Protein AF-A0A523GK52-F1 (afdb_monomer)

Foldseek 3Di:
DKWWFAFVFDPVLVVVLCVVLVVVPWDWDWDDDPGTIMIDTDDDDLPDDCVVNCPGGRTDDDDDPDQSAQLFWCVNPVAADWADQDPDIFGDLAAEEAAPSVPFEDEDDALVVLVVCAPRGQEYEYDQVCLPVLRNLLSLLLHQRAYEREHNLPDDLSSSNNSVRSSVVSVHPRYEYEFEWDQDPDDPDDSVPIDGGDLVVLVVSVNTGSHAYEYEHASPPPGPVRSLVVLLSNLLSPHRYYNYHLPCADPVRDGPDPVSVVVVVVSQVSSQVSSVVVVGGYDD

Secondary structure (DSSP, 8-state):
-EEEEPTT--HHHHHHHHHHHHHTT-EEEEEE-SS-EEEEEES--TT--THHHHTSTTEEEEE--S-S-STTBTTT--SPP-EEETTEEESSSEEEEESSGGGGEEEE-SHHHHHHHTTT-SEEEE-TTTTT-HHHHHHHHTS-S-EEEEPPTTS-HHHHHHHHHHHHHHT---EEEEEE-B--SSTT--GGGPBPP-TTHHHHHHHHBSS-EEEE-TT-TTTHHHHHHHHHHHHHTT-SEEE----SB-TTSPBP-HHHHHHHHHHHHHHHHHHHHTT-EEE-

Mean predicted aligned error: 9.54 Å

Nearest PDB structures (foldseek):
  4grs-assembly1_C  TM=8.284E-01  e=1.023E-24  Thermotoga maritima MSB8
  4grs-assembly1_B  TM=8.210E-01  e=7.588E-25  Thermotoga maritima MSB8
  4grs-assembly1_D  TM=8.145E-01  e=2.829E-24  Thermotoga maritima MSB8
  1vs1-assembly1_B  TM=8.441E-01  e=2.840E-14  Aeropyrum pernix
  4c1l-assembly1_A  TM=7.978E-01  e=7.176E-15  Pyrococcus furiosus

Structure (mmCIF, N/CA/C/O backbone):
data_AF-A0A523GK52-F1
#
_entry.id   AF-A0A523GK52-F1
#
loop_
_atom_site.group_PDB
_atom_site.id
_atom_site.type_symbol
_atom_site.label_atom_id
_atom_site.label_alt_id
_atom_site.label_comp_id
_atom_site.label_asym_id
_atom_site.label_entity_id
_atom_site.label_seq_id
_atom_site.pdbx_PDB_ins_code
_atom_site.Cartn_x
_atom_site.Cartn_y
_atom_site.Cartn_z
_atom_site.occupancy
_atom_site.B_iso_or_equiv
_atom_site.auth_seq_id
_atom_site.auth_comp_id
_atom_site.auth_asym_id
_atom_site.auth_atom_id
_atom_site.pdbx_PDB_model_num
ATOM 1 N N . MET A 1 1 ? -16.120 2.527 17.351 1.00 90.06 1 MET A N 1
ATOM 2 C CA . MET A 1 1 ? -14.872 2.760 18.115 1.00 90.06 1 MET A CA 1
ATOM 3 C C . MET A 1 1 ? -15.070 2.217 19.520 1.00 90.06 1 MET A C 1
ATOM 5 O O . MET A 1 1 ? -16.202 2.195 19.980 1.00 90.06 1 MET A O 1
ATOM 9 N N . VAL A 1 2 ? -14.003 1.783 20.177 1.00 93.19 2 VAL A N 1
ATOM 10 C CA . VAL A 1 2 ? -13.990 1.393 21.589 1.00 93.19 2 VAL A CA 1
ATOM 11 C C . VAL A 1 2 ? -13.095 2.374 22.327 1.00 93.19 2 VAL A C 1
ATOM 13 O O . VAL A 1 2 ? -11.964 2.603 21.907 1.00 93.19 2 VAL A O 1
ATOM 16 N N . VAL A 1 3 ? -13.603 2.968 23.395 1.00 95.69 3 VAL A N 1
ATOM 17 C CA . VAL A 1 3 ? -12.854 3.828 24.308 1.00 95.69 3 VAL A CA 1
ATOM 18 C C . VAL A 1 3 ? -12.730 3.086 25.622 1.00 95.69 3 VAL A C 1
ATOM 20 O O . VAL A 1 3 ? -13.727 2.708 26.233 1.00 95.69 3 VAL A O 1
ATOM 23 N N . VAL A 1 4 ? -11.501 2.855 26.041 1.00 95.19 4 VAL A N 1
ATOM 24 C CA . VAL A 1 4 ? -11.175 2.185 27.288 1.00 95.19 4 VAL A CA 1
ATOM 25 C C . VAL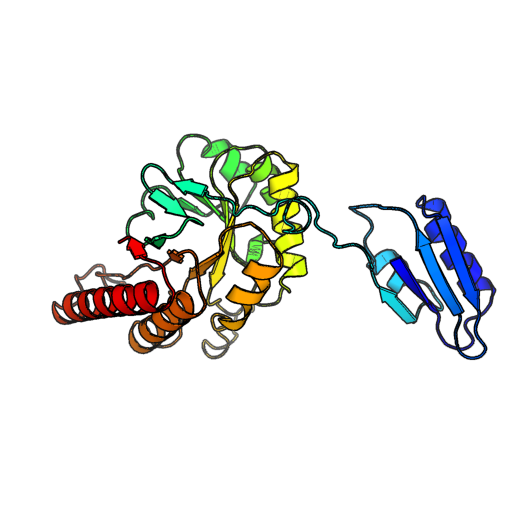 A 1 4 ? -10.869 3.273 28.313 1.00 95.19 4 VAL A C 1
ATOM 27 O O . VAL A 1 4 ? -9.963 4.078 28.101 1.00 95.19 4 VAL A O 1
ATOM 30 N N . MET A 1 5 ? -11.634 3.331 29.404 1.00 96.56 5 MET A N 1
ATOM 31 C CA . MET A 1 5 ? -11.407 4.296 30.485 1.00 96.56 5 MET A CA 1
ATOM 32 C C . MET A 1 5 ? -10.297 3.806 31.423 1.00 96.56 5 MET A C 1
ATOM 34 O O . MET A 1 5 ? -10.057 2.605 31.551 1.00 96.56 5 MET A O 1
ATOM 38 N N . GLN A 1 6 ? -9.626 4.723 32.112 1.00 94.88 6 GLN A N 1
ATOM 39 C CA . GLN A 1 6 ? -8.698 4.410 33.195 1.00 94.88 6 GLN A CA 1
ATOM 40 C C . GLN A 1 6 ? -9.427 3.672 34.327 1.00 94.88 6 GLN A C 1
ATOM 42 O O . GLN A 1 6 ? -10.614 3.897 34.588 1.00 94.88 6 GLN A O 1
ATOM 47 N N . VAL A 1 7 ? -8.711 2.782 35.012 1.00 92.75 7 VAL A N 1
ATOM 48 C CA . VAL A 1 7 ? -9.237 2.078 36.188 1.00 92.75 7 VAL A CA 1
ATOM 49 C C . VAL A 1 7 ? -9.572 3.107 37.268 1.00 92.75 7 VAL A C 1
ATOM 51 O O . VAL A 1 7 ? -8.729 3.924 37.629 1.00 92.75 7 VAL A O 1
ATOM 54 N N . GLY A 1 8 ? -10.812 3.089 37.763 1.00 90.00 8 GLY A N 1
ATOM 55 C CA . GLY A 1 8 ? -11.283 4.060 38.755 1.00 90.00 8 GLY A CA 1
ATOM 56 C C . GLY A 1 8 ? -11.504 5.480 38.217 1.00 90.00 8 GLY A C 1
ATOM 57 O O . GLY A 1 8 ? -11.576 6.411 39.016 1.00 90.00 8 GLY A O 1
ATOM 58 N N . ALA A 1 9 ? -11.607 5.667 36.893 1.00 92.12 9 ALA A N 1
ATOM 59 C CA . ALA A 1 9 ? -11.933 6.967 36.309 1.00 92.12 9 ALA A CA 1
ATOM 60 C C . ALA A 1 9 ? -13.210 7.554 36.954 1.00 92.12 9 ALA A C 1
ATOM 62 O O . ALA A 1 9 ? -14.225 6.853 37.015 1.00 92.12 9 ALA A O 1
ATOM 63 N N . PRO A 1 10 ? -13.186 8.821 37.418 1.00 93.81 10 PRO A N 1
ATOM 64 C CA . PRO A 1 10 ? -14.358 9.466 37.995 1.00 93.81 10 PRO A CA 1
ATOM 65 C C . PRO A 1 10 ? -15.542 9.461 37.032 1.00 93.81 10 PRO A C 1
ATOM 67 O O . PRO A 1 10 ? -15.379 9.682 35.831 1.00 93.81 10 PRO A O 1
ATOM 70 N N . GLU A 1 11 ? -16.747 9.303 37.573 1.00 93.94 11 GLU A N 1
ATOM 71 C CA . GLU A 1 11 ? -17.981 9.269 36.780 1.00 93.94 11 GLU A CA 1
ATOM 72 C C . GLU A 1 11 ? -18.144 10.520 35.899 1.00 93.94 11 GLU A C 1
ATOM 74 O O . GLU A 1 11 ? -18.559 10.427 34.749 1.00 93.94 11 GLU A O 1
ATOM 79 N N . ALA A 1 12 ? -17.713 11.685 36.397 1.00 96.12 12 ALA A N 1
ATOM 80 C CA . ALA A 1 12 ? -17.718 12.938 35.644 1.00 96.12 12 ALA A CA 1
ATOM 81 C C . ALA A 1 12 ? -16.866 12.875 34.361 1.00 96.12 12 ALA A C 1
ATOM 83 O O . ALA A 1 12 ? -17.230 13.469 33.349 1.00 96.12 12 ALA A O 1
ATOM 84 N N . HIS A 1 13 ? -15.747 12.145 34.382 1.00 96.12 13 HIS A N 1
ATOM 85 C CA . HIS A 1 13 ? -14.902 11.959 33.202 1.00 96.12 13 HIS A CA 1
ATOM 86 C C . HIS A 1 13 ? -15.571 11.018 32.197 1.00 96.12 13 HIS A C 1
ATOM 88 O O . HIS A 1 13 ? -15.592 11.314 31.004 1.00 96.12 13 HIS A O 1
ATOM 94 N N . VAL A 1 14 ? -16.172 9.922 32.675 1.00 95.94 14 VAL A N 1
ATOM 95 C CA . VAL A 1 14 ? -16.937 8.985 31.832 1.00 95.94 14 VAL A CA 1
ATOM 96 C C . VAL A 1 14 ? -18.077 9.713 31.124 1.00 95.94 14 VAL A C 1
ATOM 98 O O . VAL A 1 14 ? -18.202 9.617 29.903 1.00 95.94 14 VAL A O 1
ATOM 101 N N . GLU A 1 15 ? -18.852 10.497 31.868 1.00 96.38 15 GLU A N 1
ATOM 102 C CA . GLU A 1 15 ? -19.979 11.254 31.329 1.00 96.38 15 GLU A CA 1
ATOM 103 C C . GLU A 1 15 ? -19.521 12.327 30.330 1.00 96.38 15 GLU A C 1
ATOM 105 O O . GLU A 1 15 ? -20.101 12.461 29.253 1.00 96.38 15 GLU A O 1
ATOM 110 N N . ASN A 1 16 ? -18.419 13.032 30.614 1.00 96.81 16 ASN A N 1
ATOM 111 C CA . ASN A 1 16 ? -17.837 13.999 29.680 1.00 96.81 16 ASN A CA 1
ATOM 112 C C . ASN A 1 16 ? -17.438 13.337 28.347 1.00 96.81 16 ASN A C 1
ATOM 114 O O . ASN A 1 16 ? -17.732 13.870 27.275 1.00 96.81 16 ASN A O 1
ATOM 118 N N . VAL A 1 17 ? -16.820 12.150 28.384 1.00 96.56 17 VAL A N 1
ATOM 119 C CA . VAL A 1 17 ? -16.466 11.405 27.164 1.00 96.56 17 VAL A CA 1
ATOM 120 C C . VAL A 1 17 ? -17.721 10.998 26.384 1.00 96.56 17 VAL A C 1
ATOM 122 O O . VAL A 1 17 ? -17.768 11.209 25.169 1.00 96.56 17 VAL A O 1
ATOM 125 N N . ILE A 1 18 ? -18.753 10.476 27.058 1.00 96.25 18 ILE A N 1
ATOM 126 C CA . ILE A 1 18 ? -20.040 10.115 26.436 1.00 96.25 18 ILE A CA 1
ATOM 127 C C . ILE A 1 18 ? -20.673 11.334 25.758 1.00 96.25 18 ILE A C 1
ATOM 129 O O . ILE A 1 18 ? -21.063 11.252 24.590 1.00 96.25 18 ILE A O 1
ATOM 133 N N . GLN A 1 19 ? -20.723 12.478 26.443 1.00 95.69 19 GLN A N 1
ATOM 134 C CA . GLN A 1 19 ? -21.275 13.718 25.896 1.00 95.69 19 GLN A CA 1
ATOM 135 C C . GLN A 1 19 ? -20.485 14.209 24.684 1.00 95.69 19 GLN A C 1
ATOM 137 O O . GLN A 1 19 ? -21.078 14.579 23.670 1.00 95.69 19 GLN A O 1
ATOM 142 N N . ARG A 1 20 ? -19.147 14.173 24.741 1.00 93.69 20 ARG A N 1
ATOM 143 C CA . ARG A 1 20 ? -18.283 14.592 23.626 1.00 93.69 20 ARG A CA 1
ATOM 144 C C . ARG A 1 20 ? -18.510 13.736 22.383 1.00 93.69 20 ARG A C 1
ATOM 146 O O . ARG A 1 20 ? -18.570 14.272 21.279 1.00 93.69 20 ARG A O 1
ATOM 153 N N . LEU A 1 21 ? -18.631 12.423 22.564 1.00 93.62 21 LEU A N 1
ATOM 154 C CA . LEU A 1 21 ? -18.898 11.472 21.488 1.00 93.62 21 LEU A CA 1
ATOM 155 C C . LEU A 1 21 ? -20.317 11.643 20.927 1.00 93.62 21 LEU A C 1
ATOM 157 O O . LEU A 1 21 ? -20.485 11.736 19.713 1.00 93.62 21 LEU A O 1
ATOM 161 N N . SER A 1 22 ? -21.320 11.789 21.790 1.00 92.75 22 SER A N 1
ATOM 162 C CA . SER A 1 22 ? -22.718 11.988 21.378 1.00 92.75 22 SER A CA 1
ATOM 163 C C . SER A 1 22 ? -22.912 13.307 20.625 1.00 92.75 22 SER A C 1
ATOM 165 O O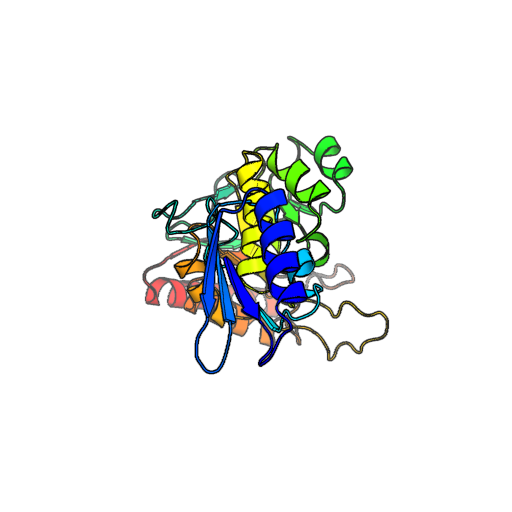 . SER A 1 22 ? -23.559 13.340 19.583 1.00 92.75 22 SER A O 1
ATOM 167 N N . ALA A 1 23 ? -22.259 14.390 21.064 1.00 91.69 23 ALA A N 1
ATOM 168 C CA . ALA A 1 23 ? -22.254 15.680 20.365 1.00 91.69 23 ALA A CA 1
ATOM 169 C C . ALA A 1 23 ? -21.587 15.613 18.982 1.00 91.69 23 ALA A C 1
ATOM 171 O O . ALA A 1 23 ? -21.826 16.455 18.117 1.00 91.69 23 ALA A O 1
ATOM 172 N N . LYS A 1 24 ? -20.733 14.610 18.768 1.00 89.12 24 LYS A N 1
ATOM 173 C CA . LYS A 1 24 ? -20.138 14.300 17.471 1.00 89.12 24 LYS A CA 1
ATOM 174 C C . LYS A 1 24 ? -20.977 13.297 16.684 1.00 89.12 24 LYS A C 1
ATOM 176 O O . LYS A 1 24 ? -20.532 12.904 15.623 1.00 89.12 24 LYS A O 1
ATOM 181 N N . GLY A 1 25 ? -22.175 12.923 17.131 1.00 88.81 25 GLY A N 1
ATOM 182 C CA . GLY A 1 25 ? -23.097 12.054 16.395 1.00 88.81 25 GLY A CA 1
ATOM 183 C C . GLY A 1 25 ? -22.786 10.561 16.501 1.00 88.81 25 GLY A C 1
ATOM 184 O O . GLY A 1 25 ? -23.149 9.811 15.599 1.00 88.81 25 GLY A O 1
ATOM 185 N N . PHE A 1 26 ? -22.085 10.134 17.554 1.00 91.88 26 PHE A N 1
ATOM 186 C CA . PHE A 1 26 ? -21.948 8.716 17.879 1.00 91.88 26 PHE A CA 1
ATOM 187 C C . PHE A 1 26 ? -23.040 8.277 18.851 1.00 91.88 26 PHE A C 1
ATOM 189 O O . PHE A 1 26 ? -23.289 8.955 19.845 1.00 91.88 26 PHE A O 1
ATOM 196 N N . ASP A 1 27 ? -23.588 7.088 18.631 1.00 92.06 27 ASP A N 1
ATOM 197 C CA . ASP A 1 27 ? -24.368 6.386 19.644 1.00 92.06 27 ASP A CA 1
ATOM 198 C C . ASP A 1 27 ? -23.399 5.695 20.602 1.00 92.06 27 ASP A C 1
ATOM 200 O O . ASP A 1 27 ? -22.556 4.904 20.176 1.00 92.06 27 ASP A O 1
ATOM 204 N N . VAL A 1 28 ? -23.468 5.993 21.897 1.00 95.31 28 VAL A N 1
ATOM 205 C CA . VAL A 1 28 ? -22.492 5.477 22.866 1.00 95.31 28 VAL A CA 1
ATOM 206 C C . VAL A 1 28 ? -23.140 4.452 23.781 1.00 95.31 28 VAL A C 1
ATOM 208 O O . VAL A 1 28 ? -24.041 4.765 24.552 1.00 95.31 28 VAL A O 1
ATOM 211 N N . LEU A 1 29 ? -22.628 3.224 23.740 1.00 93.75 29 LEU A N 1
ATOM 212 C CA . LEU A 1 29 ? -22.966 2.174 24.688 1.00 93.75 29 LEU A CA 1
ATOM 213 C C . LEU A 1 29 ? -21.874 2.072 25.749 1.00 93.75 29 LEU A C 1
ATOM 215 O O . LEU A 1 29 ? -20.722 1.760 25.449 1.00 93.75 29 LEU A O 1
ATOM 219 N N . ARG A 1 30 ? -22.243 2.286 27.007 1.00 94.56 30 ARG A N 1
ATOM 220 C CA . ARG A 1 30 ? -21.354 2.085 28.149 1.00 94.56 30 ARG A CA 1
ATOM 221 C C . ARG A 1 30 ? -21.454 0.656 28.669 1.00 94.56 30 ARG A C 1
ATOM 223 O O . ARG A 1 30 ? -22.545 0.152 28.907 1.00 94.56 30 ARG A O 1
ATOM 230 N N . THR A 1 31 ? -20.302 0.051 28.931 1.00 93.38 31 THR A N 1
ATOM 231 C CA . THR A 1 31 ? -20.171 -1.204 29.674 1.00 93.38 31 THR A CA 1
ATOM 232 C C . THR A 1 31 ? -19.250 -0.965 30.863 1.00 93.38 31 THR A C 1
ATOM 234 O O . THR A 1 31 ? -18.075 -0.654 30.685 1.00 93.38 31 THR A O 1
ATOM 237 N N . SER A 1 32 ? -19.769 -1.091 32.082 1.00 85.88 32 SER A N 1
ATOM 238 C CA . SER A 1 32 ? -18.968 -0.966 33.304 1.00 85.88 32 SER A CA 1
ATOM 239 C C . SER A 1 32 ? -18.748 -2.345 33.916 1.00 85.88 32 SER A C 1
ATOM 241 O O . SER A 1 32 ? -19.692 -2.983 34.373 1.00 85.88 32 SER A O 1
ATOM 243 N N . GLY A 1 33 ? -17.501 -2.816 33.882 1.00 77.94 33 GLY A N 1
ATOM 244 C CA . GLY A 1 33 ? -17.068 -4.034 34.563 1.00 77.94 33 GLY A CA 1
ATOM 245 C C . GLY A 1 33 ? -16.471 -3.740 35.940 1.00 77.94 33 GLY A C 1
ATOM 246 O O . GLY A 1 33 ? -16.233 -2.587 36.292 1.00 77.94 33 GLY A O 1
ATOM 247 N N . GLN A 1 34 ? -16.172 -4.794 36.708 1.00 72.81 34 GLN A N 1
ATOM 248 C CA . GLN A 1 34 ? -15.560 -4.661 38.041 1.00 72.81 34 GLN A CA 1
ATOM 249 C C . GLN A 1 34 ? -14.168 -4.009 38.012 1.00 72.81 34 GLN A C 1
ATOM 251 O O . GLN A 1 34 ? -13.764 -3.396 38.993 1.00 72.81 34 GLN A O 1
ATOM 256 N N . GLN A 1 35 ? -13.436 -4.141 36.902 1.00 76.62 35 GLN A N 1
ATOM 257 C CA . GLN A 1 35 ? -12.082 -3.597 36.767 1.00 76.62 35 GLN A CA 1
ATOM 258 C C . GLN A 1 35 ? -12.018 -2.334 35.906 1.00 76.62 35 GLN A C 1
ATOM 260 O O . GLN A 1 35 ? -11.174 -1.476 36.148 1.00 76.62 35 GLN A O 1
ATOM 265 N N . GLN A 1 36 ? -12.883 -2.200 34.897 1.00 85.81 36 GLN A N 1
ATOM 266 C CA . GLN A 1 36 ? -12.749 -1.136 33.906 1.00 85.81 36 GLN A CA 1
ATOM 267 C C . GLN A 1 36 ? -14.089 -0.779 33.263 1.00 85.81 36 GLN A C 1
ATOM 269 O O . GLN A 1 36 ? -14.949 -1.638 33.061 1.00 85.81 36 GLN A O 1
ATOM 274 N N . THR A 1 37 ? -14.252 0.500 32.922 1.00 93.50 37 THR A N 1
ATOM 275 C CA . THR A 1 37 ? -15.365 0.970 32.090 1.00 93.50 37 THR A CA 1
ATOM 276 C C . THR A 1 37 ? -14.905 1.093 30.643 1.00 93.50 37 THR A C 1
ATOM 278 O O . THR A 1 37 ? -13.841 1.642 30.357 1.00 93.50 37 THR A O 1
ATOM 281 N N . VAL A 1 38 ? -15.722 0.585 29.728 1.00 94.88 38 VAL A N 1
ATOM 282 C CA . VAL A 1 38 ? -15.498 0.611 28.285 1.00 94.88 38 VAL A CA 1
ATOM 283 C C . VAL A 1 38 ? -16.694 1.283 27.619 1.00 94.88 38 VAL A C 1
ATOM 285 O O . VAL A 1 38 ? -17.844 0.988 27.945 1.00 94.88 38 VAL A O 1
ATOM 288 N N . LEU A 1 39 ? -16.431 2.190 26.684 1.00 95.38 39 LEU A N 1
ATOM 289 C CA . LEU A 1 39 ? -17.446 2.878 25.894 1.00 95.38 39 LEU A CA 1
ATOM 290 C C . LEU A 1 39 ? -17.345 2.430 24.435 1.00 95.38 39 LEU A C 1
ATOM 292 O O . LEU A 1 39 ? -16.332 2.634 23.766 1.00 95.38 39 LEU A O 1
ATOM 296 N N . CYS A 1 40 ? -18.412 1.840 23.921 1.00 93.25 40 CYS A N 1
ATOM 297 C CA . CYS A 1 40 ? -18.560 1.478 22.522 1.00 93.25 40 CYS A CA 1
ATOM 298 C C . CYS A 1 40 ? -19.279 2.615 21.793 1.00 93.25 40 CYS A C 1
ATOM 300 O O . CYS A 1 40 ? -20.481 2.790 21.951 1.00 93.25 40 CYS A O 1
ATOM 302 N N . ALA A 1 41 ? -18.551 3.383 20.986 1.00 92.31 41 ALA A N 1
ATOM 303 C CA . ALA A 1 41 ? -19.121 4.418 20.127 1.00 92.31 41 ALA A CA 1
ATOM 304 C C . ALA A 1 41 ? -19.481 3.826 18.756 1.00 92.31 41 ALA A C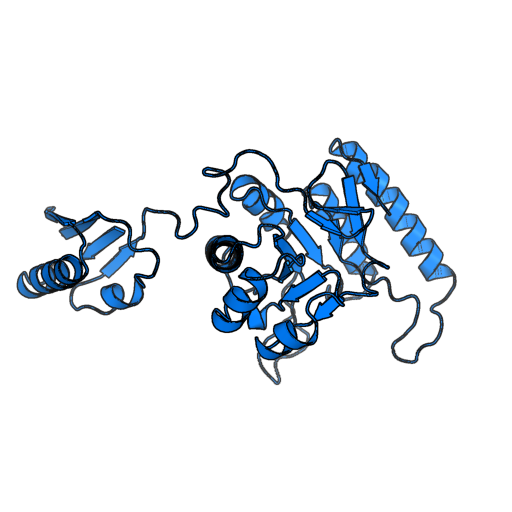 1
ATOM 306 O O . ALA A 1 41 ? -18.598 3.390 18.003 1.00 92.31 41 ALA A O 1
ATOM 307 N N . ILE A 1 42 ? -20.764 3.801 18.434 1.00 88.31 42 ILE A N 1
ATOM 308 C CA . ILE A 1 42 ? -21.361 3.248 17.221 1.00 88.31 42 ILE A CA 1
ATOM 309 C C . ILE A 1 42 ? -21.720 4.411 16.286 1.00 88.31 42 ILE A C 1
ATOM 311 O O . ILE A 1 42 ? -22.135 5.477 16.727 1.00 88.31 42 ILE A O 1
ATOM 315 N N . GLY A 1 43 ? -21.492 4.220 14.987 1.00 79.62 43 GLY A N 1
ATOM 316 C CA . GLY A 1 43 ? -21.621 5.264 13.967 1.00 79.62 43 GLY A CA 1
ATOM 317 C C . GLY A 1 43 ? -20.311 5.478 13.208 1.00 79.62 43 GLY A C 1
ATOM 318 O O . GLY A 1 43 ? -19.221 5.444 13.783 1.00 79.62 43 GLY A O 1
ATOM 319 N N . VAL A 1 44 ? -20.401 5.643 11.885 1.00 64.31 44 VAL A N 1
ATOM 320 C CA . VAL A 1 44 ? -19.230 5.828 11.015 1.00 64.31 44 VAL A CA 1
ATOM 321 C C . VAL A 1 44 ? -19.032 7.313 10.744 1.00 64.31 44 VAL A C 1
ATOM 323 O O . VAL A 1 44 ? -19.763 7.905 9.958 1.00 64.31 44 VAL A O 1
ATOM 326 N N . GLN A 1 45 ? -17.990 7.897 11.335 1.00 71.62 45 GLN A N 1
ATOM 327 C CA . GLN A 1 45 ? -17.484 9.211 10.939 1.00 71.62 45 GLN A CA 1
ATOM 328 C C . GLN A 1 45 ? -16.071 9.079 10.380 1.00 71.62 45 GLN A C 1
ATOM 330 O O . GLN A 1 45 ? -15.121 8.820 11.124 1.00 71.62 45 GLN A O 1
ATOM 335 N N . ARG A 1 46 ? -15.937 9.222 9.054 1.00 62.66 46 ARG A N 1
ATOM 336 C CA . ARG A 1 46 ? -14.682 8.961 8.325 1.00 62.66 46 ARG A CA 1
ATOM 337 C C . ARG A 1 46 ? -13.538 9.850 8.825 1.00 62.66 46 ARG A C 1
ATOM 339 O O . ARG A 1 46 ? -12.487 9.328 9.197 1.00 62.66 46 ARG A O 1
ATOM 346 N N . ASP A 1 47 ? -13.810 11.143 8.988 1.00 68.19 47 ASP A N 1
ATOM 347 C CA . ASP A 1 47 ? -12.814 12.160 9.357 1.00 68.19 47 ASP A CA 1
ATOM 348 C C . ASP A 1 47 ? -12.594 12.318 10.874 1.00 68.19 47 ASP A C 1
ATOM 350 O O . ASP A 1 47 ? -11.828 13.174 11.321 1.00 68.19 47 ASP A O 1
ATOM 354 N N . PHE A 1 48 ? -13.246 11.497 11.704 1.00 80.00 48 PHE A N 1
ATOM 355 C CA . PHE A 1 48 ? -13.140 11.629 13.155 1.00 80.00 48 PHE A CA 1
ATOM 356 C C . PHE A 1 48 ? -11.777 11.160 13.682 1.00 80.00 48 PHE A C 1
ATOM 358 O O . PHE A 1 48 ? -11.478 9.964 13.733 1.00 80.00 48 PHE A O 1
ATOM 365 N N . GLN A 1 49 ? -10.939 12.089 14.130 1.00 80.81 49 GLN A N 1
ATOM 366 C CA . GLN A 1 49 ? -9.608 11.758 14.633 1.00 80.81 49 GLN A CA 1
ATOM 367 C C . GLN A 1 49 ? -9.664 11.218 16.068 1.00 80.81 49 GLN A C 1
ATOM 369 O O . GLN A 1 49 ? -10.048 11.931 16.992 1.00 80.81 49 GLN A O 1
ATOM 374 N N . LEU A 1 50 ? -9.164 9.993 16.281 1.00 85.88 50 LEU A N 1
ATOM 375 C CA . LEU A 1 50 ? -9.123 9.359 17.612 1.00 85.88 50 LEU A CA 1
ATOM 376 C C . LEU A 1 50 ? -8.342 10.184 18.645 1.00 85.88 50 LEU A C 1
ATOM 378 O O . LEU A 1 50 ? -8.639 10.117 19.835 1.00 85.88 50 LEU A O 1
ATOM 382 N N . ARG A 1 51 ? -7.363 10.988 18.196 1.00 85.62 51 ARG A N 1
ATOM 383 C CA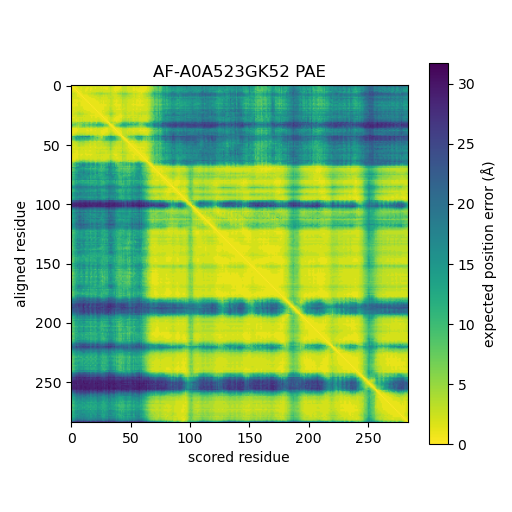 . ARG A 1 51 ? -6.598 11.902 19.057 1.00 85.62 51 ARG A CA 1
ATOM 384 C C . ARG A 1 51 ? -7.496 12.840 19.865 1.00 85.62 51 ARG A C 1
ATOM 386 O O . ARG A 1 51 ? -7.165 13.105 21.009 1.00 85.62 51 ARG A O 1
ATOM 393 N N . GLN A 1 52 ? -8.640 13.266 19.325 1.00 88.62 52 GLN A N 1
ATOM 394 C CA . GLN A 1 52 ? -9.583 14.141 20.035 1.00 88.62 52 GLN A CA 1
ATOM 395 C C . GLN A 1 52 ? -10.201 13.474 21.273 1.00 88.62 52 GLN A C 1
ATOM 397 O O . GLN A 1 52 ? -10.613 14.172 22.191 1.00 88.62 52 GLN A O 1
ATOM 402 N N . VAL A 1 53 ? -10.263 12.138 21.294 1.00 92.44 53 VAL A N 1
ATOM 403 C CA . VAL A 1 53 ? -10.784 11.349 22.422 1.00 92.44 53 VAL A CA 1
ATOM 404 C C . VAL A 1 53 ? -9.652 10.890 23.332 1.00 92.44 53 VAL A C 1
ATOM 406 O O . VAL A 1 53 ? -9.799 10.929 24.545 1.00 92.44 53 VAL A O 1
ATOM 409 N N . ARG A 1 54 ? -8.500 10.505 22.764 1.00 93.06 54 ARG A N 1
ATOM 410 C CA . ARG A 1 54 ? -7.329 10.038 23.531 1.00 93.06 54 ARG A CA 1
ATOM 411 C C . ARG A 1 54 ? -6.793 11.068 24.528 1.00 93.06 54 ARG A C 1
ATOM 413 O O . ARG A 1 54 ? -6.122 10.671 25.467 1.00 93.06 54 ARG A O 1
ATOM 420 N N . ILE A 1 55 ? -7.043 12.358 24.298 1.00 94.75 55 ILE A N 1
ATOM 421 C CA . ILE A 1 55 ? -6.605 13.450 25.180 1.00 94.75 55 ILE A CA 1
ATOM 422 C C . ILE A 1 55 ? -7.610 13.789 26.289 1.00 94.75 55 ILE A C 1
ATOM 424 O O . ILE A 1 55 ? -7.328 14.673 27.089 1.00 94.75 55 ILE A O 1
ATOM 428 N N . LEU A 1 56 ? -8.797 13.172 26.301 1.00 95.44 56 LEU A N 1
ATOM 429 C CA . LEU A 1 56 ? -9.809 13.457 27.316 1.00 95.44 56 LEU A CA 1
ATOM 430 C C . LEU A 1 56 ? -9.434 12.801 28.645 1.00 95.44 56 LEU A C 1
ATOM 432 O O . LEU A 1 56 ? -8.935 11.673 28.678 1.00 95.44 56 LEU A O 1
ATOM 436 N N . ASP A 1 57 ? -9.725 13.497 29.742 1.00 96.12 57 ASP A N 1
ATOM 437 C CA . ASP A 1 57 ? -9.449 12.996 31.083 1.00 96.12 57 ASP A CA 1
ATOM 438 C C . ASP A 1 57 ? -10.162 11.667 31.346 1.00 96.12 57 ASP A C 1
ATOM 440 O O . ASP A 1 57 ? -11.303 11.443 30.940 1.00 96.12 57 ASP A O 1
ATOM 444 N N . GLY A 1 58 ? -9.471 10.761 32.035 1.00 94.06 58 GLY A N 1
ATOM 445 C CA . GLY A 1 58 ? -9.981 9.427 32.337 1.00 94.06 58 GLY A CA 1
ATOM 446 C C . GLY A 1 58 ? -9.964 8.445 31.162 1.00 94.06 58 GLY A C 1
ATOM 447 O O . GLY A 1 58 ? -10.293 7.285 31.384 1.00 94.06 58 GLY A O 1
ATOM 448 N N . VAL A 1 59 ? -9.558 8.831 29.948 1.00 96.62 59 VAL A N 1
ATOM 449 C CA . VAL A 1 59 ? -9.362 7.886 28.835 1.00 96.62 59 VAL A CA 1
ATOM 450 C C . VAL A 1 59 ? -7.993 7.211 28.957 1.00 96.62 59 VAL A C 1
ATOM 452 O O . VAL A 1 59 ? -6.974 7.872 29.141 1.00 96.62 59 VAL A O 1
ATOM 455 N N . ALA A 1 60 ? -7.963 5.882 28.863 1.00 94.88 60 ALA A N 1
ATOM 456 C CA . ALA A 1 60 ? -6.729 5.101 28.802 1.00 94.88 60 ALA A CA 1
ATOM 457 C C . ALA A 1 60 ? -6.326 4.847 27.346 1.00 94.88 60 ALA A C 1
ATOM 459 O O . ALA A 1 60 ? -5.234 5.217 26.919 1.00 94.88 60 ALA A O 1
ATOM 460 N N . GLU A 1 61 ? -7.229 4.259 26.560 1.00 93.81 61 GLU A N 1
ATOM 461 C CA . GLU A 1 61 ? -6.959 3.874 25.176 1.00 93.81 61 GLU A CA 1
ATOM 462 C C . GLU A 1 61 ? -8.189 4.064 24.291 1.00 93.81 61 GLU A C 1
ATOM 464 O O . GLU A 1 61 ? -9.331 4.075 24.750 1.00 93.81 61 GLU A O 1
ATOM 469 N N . VAL A 1 62 ? -7.955 4.225 22.989 1.00 92.62 62 VAL A N 1
ATOM 470 C CA . VAL A 1 62 ? -9.024 4.355 21.997 1.00 92.62 62 VAL A CA 1
ATOM 471 C C . VAL A 1 62 ? -8.682 3.503 20.787 1.00 92.62 62 VAL A C 1
ATOM 473 O O . VAL A 1 62 ? -7.680 3.745 20.114 1.00 92.62 62 VAL A O 1
ATOM 476 N N . TYR A 1 63 ? -9.566 2.565 20.472 1.00 87.50 63 TYR A N 1
ATOM 477 C CA . TYR A 1 63 ? -9.466 1.676 19.326 1.00 87.50 63 TYR A CA 1
ATOM 478 C C . TYR A 1 63 ? -10.561 1.994 18.309 1.00 87.50 63 TYR A C 1
ATOM 480 O O . TYR A 1 63 ? -11.746 2.121 18.634 1.00 87.50 63 TYR A O 1
ATOM 488 N N . ARG A 1 64 ? -10.202 2.091 17.031 1.00 81.94 64 ARG A N 1
ATOM 489 C CA . ARG A 1 64 ? -11.193 2.100 15.949 1.00 81.94 64 ARG A CA 1
ATOM 490 C C . ARG A 1 64 ? -11.411 0.658 15.496 1.00 81.94 64 ARG A C 1
ATOM 492 O O . ARG A 1 64 ? -10.460 0.008 15.098 1.00 81.94 64 ARG A O 1
ATOM 499 N N . ILE A 1 65 ? -12.657 0.180 15.562 1.00 76.94 65 ILE A N 1
ATOM 500 C CA . ILE A 1 65 ? -13.016 -1.164 15.073 1.00 76.94 65 ILE A CA 1
ATOM 501 C C . ILE A 1 65 ? -13.138 -1.171 13.542 1.00 76.94 65 ILE A C 1
ATOM 503 O O . ILE A 1 65 ? -12.761 -2.137 12.893 1.00 76.94 65 ILE A O 1
ATOM 507 N N . THR A 1 66 ? -13.672 -0.101 12.946 1.00 68.25 66 THR A N 1
ATOM 508 C CA . THR A 1 66 ? -13.825 -0.008 11.490 1.00 68.25 66 THR A CA 1
ATOM 509 C C . THR A 1 66 ? -12.491 0.288 10.812 1.00 68.25 66 THR A C 1
ATOM 511 O O . THR A 1 66 ? -11.723 1.135 11.283 1.00 68.25 66 THR A O 1
ATOM 514 N N . THR A 1 67 ? -12.235 -0.344 9.665 1.00 67.62 67 THR A N 1
ATOM 515 C CA . THR A 1 67 ? -11.119 0.067 8.811 1.00 67.62 67 THR A CA 1
ATOM 516 C C . THR A 1 67 ? -11.342 1.525 8.388 1.00 67.62 67 THR A C 1
ATOM 518 O O . THR A 1 67 ? -12.451 1.904 8.001 1.00 67.62 67 THR A O 1
ATOM 521 N N . PRO A 1 68 ? -10.330 2.398 8.524 1.00 76.12 68 PRO A N 1
ATOM 522 C CA . PRO A 1 68 ? -10.459 3.812 8.180 1.00 76.12 68 PRO A CA 1
ATOM 523 C C . PRO A 1 68 ? -10.519 4.050 6.663 1.00 76.12 68 PRO A C 1
ATOM 525 O O . PRO A 1 68 ? -10.802 5.168 6.252 1.00 76.12 68 PRO A O 1
ATOM 528 N N . TYR A 1 69 ? -10.285 3.007 5.866 1.00 86.31 69 TYR A N 1
ATOM 529 C CA . TYR A 1 69 ? -10.436 2.959 4.419 1.00 86.31 69 TYR A CA 1
ATOM 530 C C . TYR A 1 69 ? -11.470 1.888 4.053 1.00 86.31 69 TYR A C 1
ATOM 532 O O . TYR A 1 69 ? -11.571 0.841 4.709 1.00 86.31 69 TYR A O 1
ATOM 540 N N . LYS A 1 70 ? -12.259 2.164 3.018 1.00 90.38 70 LYS A N 1
ATOM 541 C CA . LYS A 1 70 ? -13.282 1.265 2.490 1.00 90.38 70 LYS A CA 1
ATOM 542 C C . LYS A 1 70 ? -13.008 0.997 1.021 1.00 90.38 70 LYS A C 1
ATOM 544 O O . LYS A 1 70 ? -12.869 -0.169 0.671 1.00 90.38 70 LYS A O 1
ATOM 549 N N . LEU A 1 71 ? -12.903 2.042 0.202 1.00 94.31 71 LEU A N 1
ATOM 550 C CA . LEU A 1 71 ? -12.661 1.935 -1.234 1.00 94.31 71 LEU A CA 1
ATOM 551 C C . LEU A 1 71 ? -11.375 1.181 -1.535 1.00 94.31 71 LEU A C 1
ATOM 553 O O . LEU A 1 71 ? -11.416 0.311 -2.382 1.00 94.31 71 LEU A O 1
ATOM 557 N N . ALA A 1 72 ? -10.295 1.438 -0.794 1.00 95.94 72 ALA A N 1
ATOM 558 C CA . ALA A 1 72 ? -9.023 0.740 -0.976 1.00 95.94 72 ALA A CA 1
ATOM 559 C C . ALA A 1 72 ? -9.031 -0.707 -0.447 1.00 95.94 72 ALA A C 1
ATOM 561 O O . ALA A 1 72 ? -8.042 -1.416 -0.602 1.00 95.94 72 ALA A O 1
ATOM 562 N N . SER A 1 73 ? -10.080 -1.166 0.244 1.00 95.00 73 SER A N 1
ATOM 563 C CA . SER A 1 73 ? -10.064 -2.474 0.915 1.00 95.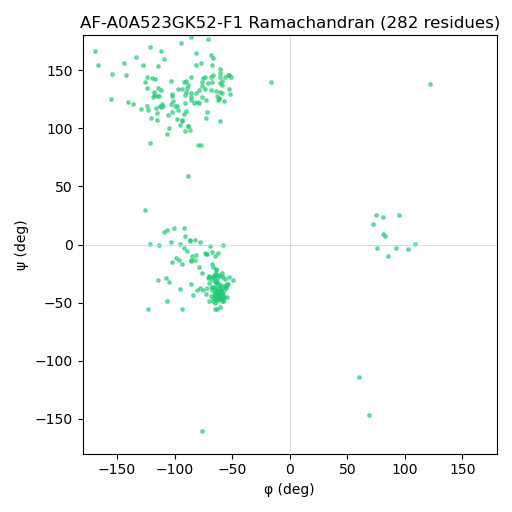00 73 SER A CA 1
ATOM 564 C C . SER A 1 73 ? -10.467 -3.618 -0.012 1.00 95.00 73 SER A C 1
ATOM 566 O O . SER A 1 73 ? -11.408 -3.500 -0.800 1.00 95.00 73 SER A O 1
ATOM 568 N N . ARG A 1 74 ? -9.844 -4.787 0.165 1.00 92.75 74 ARG A N 1
ATOM 569 C CA . ARG A 1 74 ? -10.252 -6.012 -0.539 1.00 92.75 74 ARG A CA 1
ATOM 570 C C . ARG A 1 74 ? -11.665 -6.480 -0.154 1.00 92.75 74 ARG A C 1
ATOM 572 O O . ARG A 1 74 ? -12.353 -7.134 -0.934 1.00 92.75 74 ARG A O 1
ATOM 579 N N . THR A 1 75 ? -12.128 -6.120 1.044 1.00 89.19 75 THR A N 1
ATOM 580 C CA . THR A 1 75 ? -13.505 -6.376 1.496 1.00 89.19 75 THR A CA 1
ATOM 581 C C . THR A 1 75 ? -14.534 -5.620 0.655 1.00 89.19 75 THR A C 1
ATOM 583 O O . THR A 1 75 ? -15.654 -6.099 0.483 1.00 89.19 75 THR A O 1
ATOM 586 N N . TRP A 1 76 ? -14.170 -4.445 0.133 1.00 90.12 76 TRP A N 1
ATOM 587 C CA . TRP A 1 76 ? -15.022 -3.652 -0.750 1.00 90.12 76 TRP A CA 1
ATOM 588 C C . TRP A 1 76 ? -14.929 -4.095 -2.209 1.00 90.12 76 TRP A C 1
ATOM 590 O O . TRP A 1 76 ? -15.962 -4.236 -2.858 1.00 90.12 76 TRP A O 1
ATOM 600 N N . GLN A 1 77 ? -13.716 -4.359 -2.697 1.00 93.19 77 GLN A N 1
ATOM 601 C CA . GLN A 1 77 ? -13.467 -4.844 -4.051 1.00 93.19 77 GLN A CA 1
ATOM 602 C C . GLN A 1 77 ? -12.574 -6.086 -4.000 1.00 93.19 77 GLN A C 1
ATOM 604 O O . GLN A 1 77 ? -11.425 -6.022 -3.567 1.00 93.19 77 GLN A O 1
ATOM 609 N N . LYS A 1 78 ? -13.098 -7.233 -4.445 1.00 91.56 78 LYS A N 1
ATOM 610 C CA . LYS A 1 78 ? -12.382 -8.515 -4.346 1.00 91.56 78 LYS A CA 1
ATOM 611 C C . LYS A 1 78 ? -11.348 -8.670 -5.455 1.00 91.56 78 LYS A C 1
ATOM 613 O O . LYS A 1 78 ? -10.255 -9.189 -5.211 1.00 91.56 78 LYS A O 1
ATOM 618 N N . GLU A 1 79 ? -11.700 -8.226 -6.652 1.00 94.50 79 GLU A N 1
ATOM 619 C CA . GLU A 1 79 ? -10.903 -8.287 -7.867 1.00 94.50 79 GLU A CA 1
ATOM 620 C C . GLU A 1 79 ? -9.733 -7.309 -7.793 1.00 94.50 79 GLU A C 1
ATOM 622 O O . GLU A 1 79 ? -9.888 -6.172 -7.351 1.00 94.50 79 GLU A O 1
ATOM 627 N N . ARG A 1 80 ? -8.557 -7.739 -8.257 1.00 95.00 80 ARG A N 1
ATOM 628 C CA . ARG A 1 80 ? -7.384 -6.864 -8.345 1.00 95.00 80 ARG A CA 1
ATOM 629 C C . ARG A 1 80 ? -7.653 -5.680 -9.268 1.00 95.00 80 ARG A C 1
ATOM 631 O O . ARG A 1 80 ? -8.209 -5.855 -10.350 1.00 95.00 80 ARG A O 1
ATOM 638 N N . THR A 1 81 ? -7.194 -4.502 -8.862 1.00 97.69 81 THR A N 1
ATOM 639 C CA . THR A 1 81 ? -7.098 -3.357 -9.766 1.00 97.69 81 THR A CA 1
ATOM 640 C C . THR A 1 81 ? -5.931 -3.572 -10.715 1.00 97.69 81 THR A C 1
ATOM 642 O O . THR A 1 81 ? -4.833 -3.927 -10.290 1.00 97.69 81 THR A O 1
ATOM 645 N N . VAL A 1 82 ? -6.180 -3.320 -11.997 1.00 96.75 82 VAL A N 1
ATOM 646 C CA . VAL A 1 82 ? -5.152 -3.261 -13.031 1.00 96.75 82 VAL A CA 1
ATOM 647 C C . VAL A 1 82 ? -5.060 -1.814 -13.495 1.00 96.75 82 VAL A C 1
ATOM 649 O O . VAL A 1 82 ? -6.048 -1.258 -13.970 1.00 96.75 82 VAL A O 1
ATOM 652 N N . VAL A 1 83 ? -3.896 -1.194 -13.313 1.00 95.56 83 VAL A N 1
ATOM 653 C CA . VAL A 1 83 ? -3.648 0.197 -13.710 1.00 95.56 83 VAL A CA 1
ATOM 654 C C . VAL A 1 83 ? -2.876 0.204 -15.018 1.00 95.56 83 VAL A C 1
ATOM 656 O O . VAL A 1 83 ? -1.805 -0.393 -15.106 1.00 95.56 83 VAL A O 1
ATOM 659 N N . HIS A 1 84 ? -3.421 0.874 -16.029 1.00 92.00 84 HIS A N 1
ATOM 660 C CA . HIS A 1 84 ? -2.809 0.980 -17.349 1.00 92.00 84 HIS A CA 1
ATOM 661 C C . HIS A 1 84 ? -1.899 2.206 -17.433 1.00 92.00 84 HIS A C 1
ATOM 663 O O . HIS A 1 84 ? -2.313 3.309 -17.084 1.00 92.00 84 HIS A O 1
ATOM 669 N N . LEU A 1 85 ? -0.679 2.003 -17.931 1.00 87.25 85 LEU A N 1
ATOM 670 C CA . LEU A 1 85 ? 0.297 3.049 -18.233 1.00 87.25 85 LEU A CA 1
ATOM 671 C C . LEU A 1 85 ? 0.631 2.929 -19.724 1.00 87.25 85 LEU A C 1
ATOM 673 O O . LEU A 1 85 ? 1.506 2.160 -20.120 1.00 87.25 85 LEU A O 1
ATOM 677 N N . GLY A 1 86 ? -0.151 3.593 -20.575 1.00 83.25 86 GLY A N 1
ATOM 678 C CA . GLY A 1 86 ? -0.052 3.416 -22.025 1.00 83.25 86 GLY A CA 1
ATOM 679 C C . GLY A 1 86 ? -0.321 1.966 -22.456 1.00 83.25 86 GLY A C 1
ATOM 680 O O . GLY A 1 86 ? -1.438 1.466 -22.324 1.00 83.25 86 GLY A O 1
ATOM 681 N N . ASN A 1 87 ? 0.698 1.288 -22.991 1.00 82.06 87 ASN A N 1
ATOM 682 C CA . ASN A 1 87 ? 0.616 -0.085 -23.511 1.00 82.06 87 ASN A CA 1
ATOM 683 C C . ASN A 1 87 ? 0.962 -1.180 -22.481 1.00 82.06 87 ASN A C 1
ATOM 685 O O . ASN A 1 87 ? 0.878 -2.374 -22.804 1.00 82.06 87 ASN A O 1
ATOM 689 N N . VAL A 1 88 ? 1.362 -0.804 -21.266 1.00 86.38 88 VAL A N 1
ATOM 690 C CA . VAL A 1 88 ? 1.644 -1.736 -20.168 1.00 86.38 88 VAL A CA 1
ATOM 691 C C . VAL A 1 88 ? 0.614 -1.595 -19.051 1.00 86.38 88 VAL A C 1
ATOM 693 O O . VAL A 1 88 ? -0.171 -0.646 -19.005 1.00 86.38 88 VAL A O 1
ATOM 696 N N . ALA A 1 89 ? 0.598 -2.569 -18.146 1.00 90.38 89 ALA A N 1
ATOM 697 C CA . ALA A 1 89 ? -0.336 -2.605 -17.035 1.00 90.38 89 ALA A CA 1
ATOM 698 C C . ALA A 1 89 ? 0.331 -3.134 -15.762 1.00 90.38 89 ALA A C 1
ATOM 700 O O . ALA A 1 89 ? 1.163 -4.037 -15.819 1.00 90.38 89 ALA A O 1
ATOM 701 N N . VAL A 1 90 ? -0.080 -2.604 -14.612 1.00 94.00 90 VAL A N 1
ATOM 702 C CA . VAL A 1 90 ? 0.382 -3.022 -13.282 1.00 94.00 90 VAL A CA 1
ATOM 703 C C . VAL A 1 90 ? -0.784 -3.639 -12.516 1.00 94.00 90 VAL A C 1
ATOM 705 O O . VAL A 1 90 ? -1.877 -3.080 -12.504 1.00 94.00 90 VAL A O 1
ATOM 708 N N . GLY A 1 91 ? -0.561 -4.784 -11.863 1.00 93.00 91 GLY A N 1
ATOM 709 C CA . GLY A 1 91 ? -1.581 -5.496 -11.070 1.00 93.00 91 GLY A CA 1
ATOM 710 C C . GLY A 1 91 ? -2.196 -6.722 -11.744 1.00 93.00 91 GLY A C 1
ATOM 711 O O . GLY A 1 91 ? -2.981 -7.438 -11.119 1.00 93.00 91 GLY A O 1
ATOM 712 N N . GLY A 1 92 ? -1.822 -6.986 -13.000 1.00 91.38 92 GLY A N 1
ATOM 713 C CA . GLY A 1 92 ? -2.189 -8.201 -13.729 1.00 91.38 92 GLY A CA 1
ATOM 714 C C . GLY A 1 92 ? -1.383 -9.434 -13.300 1.00 91.38 92 GLY A C 1
ATOM 715 O O . GLY A 1 92 ? -0.777 -9.473 -12.229 1.00 91.38 92 GLY A O 1
ATOM 716 N N . ASN A 1 93 ? -1.363 -10.461 -14.153 1.00 90.81 93 ASN A N 1
ATOM 717 C CA . ASN A 1 93 ? -0.539 -11.657 -13.922 1.00 90.81 93 ASN A CA 1
ATOM 718 C C . ASN A 1 93 ? 0.944 -11.415 -14.217 1.00 90.81 93 ASN A C 1
ATOM 720 O O . ASN A 1 93 ? 1.798 -12.080 -13.633 1.00 90.81 93 ASN A O 1
ATOM 724 N N . GLU A 1 94 ? 1.247 -10.441 -15.072 1.00 92.94 94 GLU A N 1
ATOM 725 C CA . GLU A 1 94 ? 2.613 -10.031 -15.378 1.00 92.94 94 GLU A CA 1
ATOM 726 C C . GLU A 1 94 ? 3.202 -9.239 -14.201 1.00 92.94 94 GLU A C 1
ATOM 728 O O . GLU A 1 94 ? 2.486 -8.510 -13.507 1.00 92.94 94 GLU A O 1
ATOM 733 N N . VAL A 1 95 ? 4.495 -9.417 -13.951 1.00 94.38 95 VAL A N 1
ATOM 734 C CA . VAL A 1 95 ? 5.312 -8.569 -13.083 1.00 94.38 95 VAL A CA 1
ATOM 735 C C . VAL A 1 95 ? 6.024 -7.580 -13.991 1.00 94.38 95 VAL A C 1
ATOM 737 O O . VAL A 1 95 ? 6.823 -7.990 -14.830 1.00 94.38 95 VAL A O 1
ATOM 740 N N . LEU A 1 96 ? 5.723 -6.294 -13.845 1.00 91.75 96 LEU A N 1
ATOM 741 C CA . LEU A 1 96 ? 6.293 -5.264 -14.708 1.00 91.75 96 LEU A CA 1
ATOM 742 C C . LEU A 1 96 ? 7.657 -4.799 -14.184 1.00 91.75 96 LEU A C 1
ATOM 744 O O . LEU A 1 96 ? 7.756 -4.353 -13.043 1.00 91.75 96 LEU A O 1
ATOM 748 N N . LEU A 1 97 ? 8.697 -4.863 -15.008 1.00 88.31 97 LEU A N 1
ATOM 749 C CA . LEU A 1 97 ? 9.988 -4.238 -14.734 1.00 88.31 97 LEU A CA 1
ATOM 750 C C . LEU A 1 97 ? 9.980 -2.832 -15.349 1.00 88.31 97 LEU A C 1
ATOM 752 O O . LEU A 1 97 ? 9.902 -2.678 -16.560 1.00 88.31 97 LEU A O 1
ATOM 756 N N . MET A 1 98 ? 9.999 -1.797 -14.514 1.00 77.06 98 MET A N 1
ATOM 757 C CA . MET A 1 98 ? 9.853 -0.405 -14.946 1.00 77.06 98 MET A CA 1
ATOM 758 C C . MET A 1 98 ? 11.212 0.290 -14.859 1.00 77.06 98 MET A C 1
ATOM 760 O O . MET A 1 98 ? 11.572 0.773 -13.786 1.00 77.06 98 MET A O 1
ATOM 764 N N . ASP A 1 99 ? 11.941 0.323 -15.978 1.00 70.38 99 ASP A N 1
ATOM 765 C CA . ASP A 1 99 ? 13.206 1.069 -16.137 1.00 70.38 99 ASP A CA 1
ATOM 766 C C . ASP A 1 99 ? 12.999 2.320 -17.020 1.00 70.38 99 ASP A C 1
ATOM 768 O O . ASP A 1 99 ? 13.278 3.452 -16.613 1.00 70.38 99 ASP A O 1
ATOM 772 N N . GLU A 1 100 ? 12.353 2.146 -18.183 1.00 46.25 100 GLU A N 1
ATOM 773 C CA . GLU A 1 100 ? 12.180 3.193 -19.210 1.00 46.25 100 GLU A CA 1
ATOM 774 C C . GLU A 1 100 ? 10.823 3.925 -19.197 1.00 46.25 100 GLU A C 1
ATOM 776 O O . GLU A 1 100 ? 10.692 4.989 -19.799 1.00 46.25 100 GLU A O 1
ATOM 781 N N . ILE A 1 101 ? 9.814 3.445 -18.454 1.00 50.75 101 ILE A N 1
ATOM 782 C CA . ILE A 1 101 ? 8.499 4.131 -18.326 1.00 50.75 101 ILE A CA 1
ATOM 783 C C . ILE A 1 101 ? 8.618 5.443 -17.512 1.00 50.75 101 ILE A C 1
ATOM 785 O O . ILE A 1 101 ? 7.667 6.205 -17.356 1.00 50.75 101 ILE A O 1
ATOM 789 N N . SER A 1 102 ? 9.824 5.751 -17.034 1.00 52.16 102 SER A N 1
ATOM 790 C CA . SER A 1 102 ? 10.176 7.000 -16.364 1.00 52.16 102 SER A CA 1
ATOM 791 C C . SER A 1 102 ? 10.139 8.246 -17.267 1.00 52.16 102 SER A C 1
ATOM 793 O O . SER A 1 102 ? 10.279 9.346 -16.737 1.00 52.16 102 SER A O 1
ATOM 795 N N . ALA A 1 103 ? 9.928 8.112 -1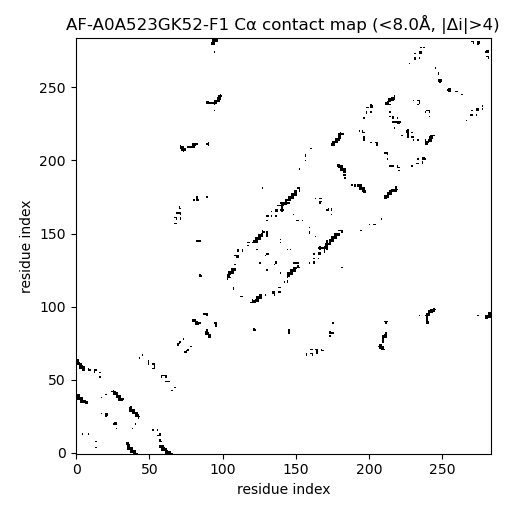8.584 1.00 50.41 103 ALA A N 1
ATOM 796 C CA . ALA A 1 103 ? 9.978 9.241 -19.520 1.00 50.41 103 ALA A CA 1
ATOM 797 C C . ALA A 1 103 ? 8.896 10.317 -19.280 1.00 50.41 103 ALA A C 1
ATOM 799 O O . ALA A 1 103 ? 9.201 11.496 -19.423 1.00 50.41 103 ALA A O 1
ATOM 800 N N . ASP A 1 104 ? 7.695 9.936 -18.821 1.00 65.44 104 ASP A N 1
ATOM 801 C CA . ASP A 1 104 ? 6.559 10.865 -18.639 1.00 65.44 104 ASP A CA 1
ATOM 802 C C . ASP A 1 104 ? 5.983 10.830 -17.209 1.00 65.44 104 ASP A C 1
ATOM 804 O O . ASP A 1 104 ? 4.779 11.017 -16.987 1.00 65.44 104 ASP A O 1
ATOM 808 N N . MET A 1 105 ? 6.836 10.525 -16.227 1.00 76.75 105 MET A N 1
ATOM 809 C CA . MET A 1 105 ? 6.494 10.602 -14.808 1.00 76.75 105 MET A CA 1
ATOM 810 C C . MET A 1 105 ? 6.902 11.962 -14.249 1.00 76.75 105 MET A C 1
ATOM 812 O O . MET A 1 105 ? 8.039 12.396 -14.430 1.00 76.75 105 MET A O 1
ATOM 816 N N . VAL A 1 106 ? 6.009 12.587 -13.485 1.00 84.56 106 VAL A N 1
ATOM 817 C CA . VAL A 1 106 ? 6.321 13.825 -12.765 1.00 84.56 106 VAL A CA 1
ATOM 818 C C . VAL A 1 106 ? 6.191 13.609 -11.264 1.00 84.56 106 VAL A C 1
ATOM 820 O O . VAL A 1 106 ? 5.176 13.111 -10.765 1.00 84.56 106 VAL A O 1
ATOM 823 N N . ASP A 1 107 ? 7.246 13.993 -10.547 1.00 86.12 107 ASP A N 1
ATOM 824 C CA . ASP A 1 107 ? 7.236 14.109 -9.095 1.00 86.12 107 ASP A CA 1
ATOM 825 C C . ASP A 1 107 ? 6.394 15.323 -8.715 1.00 86.12 107 ASP A C 1
ATOM 827 O O . ASP A 1 107 ? 6.759 16.462 -9.003 1.00 86.12 107 ASP A O 1
ATOM 831 N N . ILE A 1 108 ? 5.270 15.078 -8.048 1.00 88.88 108 ILE A N 1
ATOM 832 C CA . ILE A 1 108 ? 4.350 16.133 -7.641 1.00 88.88 108 ILE A CA 1
ATOM 833 C C . ILE A 1 108 ? 4.535 16.415 -6.155 1.00 88.88 108 ILE A C 1
ATOM 835 O O . ILE A 1 108 ? 4.507 15.510 -5.307 1.00 88.88 108 ILE A O 1
ATOM 839 N N . SER A 1 109 ? 4.702 17.692 -5.828 1.00 89.38 109 SER A N 1
ATOM 840 C CA . SER A 1 109 ? 4.946 18.133 -4.457 1.00 89.38 109 SER A CA 1
ATOM 841 C C . SER A 1 109 ? 3.816 18.974 -3.883 1.00 89.38 109 SER A C 1
ATOM 843 O O . SER A 1 109 ? 3.522 18.878 -2.687 1.00 89.38 109 SER A O 1
ATOM 845 N N . GLU A 1 110 ? 3.124 19.712 -4.744 1.00 88.25 110 GLU A N 1
ATOM 846 C CA . GLU A 1 110 ? 2.034 20.606 -4.389 1.00 88.25 110 GLU A CA 1
ATOM 847 C C . GLU A 1 110 ? 0.841 20.417 -5.331 1.00 88.25 110 GLU A C 1
ATOM 849 O O . GLU A 1 110 ? 0.954 19.871 -6.423 1.00 88.25 110 GLU A O 1
ATOM 854 N N . SER A 1 111 ? -0.344 20.870 -4.918 1.00 84.19 111 SER A N 1
ATOM 855 C CA . SER A 1 111 ? -1.540 20.760 -5.764 1.00 84.19 111 SER A CA 1
ATOM 856 C C . SER A 1 111 ? -1.449 21.596 -7.043 1.00 84.19 111 SER A C 1
ATOM 858 O O . SER A 1 111 ? -2.067 21.229 -8.035 1.00 84.19 111 SER A O 1
ATOM 860 N N . VAL A 1 112 ? -0.678 22.691 -7.030 1.00 84.62 112 VAL A N 1
ATOM 861 C CA . VAL A 1 112 ? -0.468 23.551 -8.208 1.00 84.62 112 VAL A CA 1
ATOM 862 C C . VAL A 1 112 ? 0.289 22.828 -9.324 1.00 84.62 112 VAL A C 1
ATOM 864 O O . VAL A 1 112 ? 0.015 23.058 -10.498 1.00 84.62 112 VAL A O 1
ATOM 867 N N . ASP A 1 113 ? 1.180 21.901 -8.966 1.00 86.25 113 ASP A N 1
ATOM 868 C CA . ASP A 1 113 ? 1.928 21.081 -9.923 1.00 86.25 113 ASP A CA 1
ATOM 869 C C . ASP A 1 113 ? 0.991 20.124 -10.689 1.00 86.25 113 ASP A C 1
ATOM 871 O O . ASP A 1 113 ? 1.272 19.751 -11.824 1.00 86.25 113 ASP A O 1
ATOM 875 N N . VAL A 1 114 ? -0.135 19.718 -10.082 1.00 87.75 114 VAL A N 1
ATOM 876 C CA . VAL A 1 114 ? -1.131 18.838 -10.723 1.00 87.75 114 VAL A CA 1
ATOM 877 C C . VAL A 1 114 ? -1.858 19.588 -11.834 1.00 87.75 114 VAL A C 1
ATOM 879 O O . VAL A 1 114 ? -1.950 19.091 -12.950 1.00 87.75 114 VAL A O 1
ATOM 882 N N . GLU A 1 115 ? -2.340 20.797 -11.537 1.00 84.06 115 GLU A N 1
ATOM 883 C CA . GLU A 1 115 ? -3.107 21.619 -12.483 1.00 84.06 115 GLU A CA 1
ATOM 884 C C . GLU A 1 115 ? -2.276 22.019 -13.711 1.00 84.06 115 GLU A C 1
ATOM 886 O O . GLU A 1 115 ? -2.814 22.131 -14.808 1.00 84.06 115 GLU A O 1
ATOM 891 N N . SER A 1 116 ? -0.967 22.221 -13.541 1.00 84.75 116 SER A N 1
ATOM 892 C CA . SER A 1 116 ? -0.064 22.635 -14.620 1.00 84.75 116 SER A CA 1
ATOM 893 C C . SER A 1 116 ? 0.422 21.495 -15.517 1.00 84.75 116 SER A C 1
ATOM 895 O O . SER A 1 116 ? 0.969 21.775 -16.578 1.00 84.75 116 SER A O 1
ATOM 897 N N . SER A 1 117 ? 0.233 20.237 -15.110 1.00 85.25 117 SER A N 1
ATOM 898 C CA . SER A 1 117 ? 0.751 19.050 -15.812 1.00 85.25 117 SER A CA 1
ATOM 899 C C . SER A 1 117 ? -0.338 18.060 -16.245 1.00 85.25 117 SER A C 1
ATOM 901 O O . SER A 1 117 ? -0.043 17.009 -16.822 1.00 85.25 117 SER A O 1
ATOM 903 N N . GLU A 1 118 ? -1.608 18.359 -15.960 1.00 81.75 118 GLU A N 1
ATOM 904 C CA . GLU A 1 118 ? -2.734 17.493 -16.308 1.00 81.75 118 GLU A CA 1
ATOM 905 C C . GLU A 1 118 ? -2.846 17.309 -17.831 1.00 81.75 118 GLU A C 1
ATOM 907 O O . GLU A 1 118 ? -2.905 18.268 -18.597 1.00 81.75 118 GLU A O 1
ATOM 912 N N . GLY A 1 119 ? -2.880 16.049 -18.276 1.00 80.94 119 GLY A N 1
ATOM 913 C CA . GLY A 1 119 ? -2.945 15.684 -19.695 1.00 80.94 119 GLY A CA 1
ATOM 914 C C . GLY A 1 119 ? -1.592 15.605 -20.413 1.00 80.94 119 GLY A C 1
ATOM 915 O O . GLY A 1 119 ? -1.550 15.089 -21.528 1.00 80.94 119 GLY A O 1
ATOM 916 N N . GLU A 1 120 ? -0.502 16.048 -19.783 1.00 83.31 120 GLU A N 1
ATOM 917 C CA . GLU A 1 120 ? 0.862 15.964 -20.337 1.00 83.31 120 GLU A CA 1
ATOM 918 C C . GLU A 1 120 ? 1.683 14.816 -19.730 1.00 83.31 120 GLU A C 1
ATOM 920 O O . GLU A 1 120 ? 2.712 14.427 -20.276 1.00 83.31 120 GLU A O 1
ATOM 925 N N . VAL A 1 121 ? 1.221 14.258 -18.609 1.00 85.62 121 VAL A N 1
ATOM 926 C CA . VAL A 1 121 ? 1.939 13.246 -17.823 1.00 85.62 121 VAL A CA 1
ATOM 927 C C . VAL A 1 121 ? 1.181 11.925 -17.772 1.00 85.62 121 VAL A C 1
ATOM 929 O O . VAL A 1 121 ? -0.045 11.892 -17.647 1.00 85.62 121 VAL A O 1
ATOM 932 N N . ASN A 1 122 ? 1.921 10.819 -17.814 1.00 86.81 122 ASN A N 1
ATOM 933 C CA . ASN A 1 122 ? 1.349 9.470 -17.814 1.00 86.81 122 ASN A CA 1
ATOM 934 C C . ASN A 1 122 ? 1.257 8.862 -16.406 1.00 86.81 122 ASN A C 1
ATOM 936 O O . ASN A 1 122 ? 0.539 7.881 -16.198 1.00 86.81 122 ASN A O 1
ATOM 940 N N . LEU A 1 123 ? 1.984 9.428 -15.439 1.00 90.81 123 LEU A N 1
ATOM 941 C CA . LEU A 1 123 ? 2.023 8.953 -14.061 1.00 90.81 123 LEU A CA 1
ATOM 942 C C . LEU A 1 123 ? 2.412 10.089 -13.108 1.00 90.81 123 LEU A C 1
ATOM 944 O O . LEU A 1 123 ? 3.482 10.685 -13.239 1.00 90.81 123 LEU A O 1
ATOM 948 N N . TYR A 1 124 ? 1.588 10.334 -12.094 1.00 93.88 124 TYR A N 1
ATOM 949 C CA . TYR A 1 124 ? 1.968 11.170 -10.961 1.00 93.88 124 TYR A CA 1
ATOM 950 C C . TYR A 1 124 ? 2.697 10.344 -9.913 1.00 93.88 124 TYR A C 1
ATOM 952 O O . TYR A 1 124 ? 2.159 9.349 -9.427 1.00 93.88 124 TYR A O 1
ATOM 960 N N . HIS A 1 125 ? 3.884 10.776 -9.500 1.00 92.94 125 HIS A N 1
ATOM 961 C CA . HIS A 1 125 ? 4.582 10.171 -8.373 1.00 92.94 125 HIS A CA 1
ATOM 962 C C . HIS A 1 125 ? 4.462 11.045 -7.126 1.00 92.94 125 HIS A C 1
ATOM 964 O O . HIS A 1 125 ? 4.870 12.207 -7.097 1.00 92.94 125 HIS A O 1
ATOM 970 N N . ILE A 1 126 ? 3.895 10.456 -6.071 1.00 94.25 126 ILE A N 1
ATOM 971 C CA . ILE A 1 126 ? 3.784 11.069 -4.750 1.00 94.25 126 ILE A CA 1
ATOM 972 C C . ILE A 1 126 ? 4.850 10.462 -3.847 1.00 94.25 126 ILE A C 1
ATOM 974 O O . ILE A 1 126 ? 4.806 9.279 -3.501 1.00 94.25 126 ILE A O 1
ATOM 978 N N . SER A 1 127 ? 5.799 11.299 -3.435 1.00 91.50 127 SER A N 1
ATOM 979 C CA . SER A 1 127 ? 6.908 10.886 -2.580 1.00 91.50 127 SER A CA 1
ATOM 980 C C . SER A 1 127 ? 6.453 10.470 -1.173 1.00 91.50 127 SER A C 1
ATOM 982 O O . SER A 1 127 ? 5.405 10.877 -0.670 1.00 91.50 127 SER A O 1
ATOM 984 N N . ALA A 1 128 ? 7.314 9.722 -0.477 1.00 90.00 128 ALA A N 1
ATOM 985 C CA . ALA A 1 128 ? 7.089 9.281 0.902 1.00 90.00 128 ALA A CA 1
ATOM 986 C C . ALA A 1 128 ? 6.784 10.438 1.880 1.00 90.00 128 ALA A C 1
ATOM 988 O O . ALA A 1 128 ? 6.007 10.269 2.820 1.00 90.00 128 ALA A O 1
ATOM 989 N N . GLY A 1 129 ? 7.386 11.617 1.667 1.00 90.00 129 GLY A N 1
ATOM 990 C CA . GLY A 1 129 ? 7.145 12.811 2.487 1.00 90.00 129 GLY A CA 1
ATOM 991 C C . GLY A 1 129 ? 5.760 13.424 2.265 1.00 90.00 129 GLY A C 1
ATOM 992 O O . GLY A 1 129 ? 5.174 13.973 3.193 1.00 90.00 129 GLY A O 1
ATOM 993 N N . ASN A 1 130 ? 5.206 13.252 1.064 1.00 94.25 130 ASN A N 1
ATOM 994 C CA . ASN A 1 130 ? 3.891 13.753 0.681 1.00 94.25 130 ASN A CA 1
ATOM 995 C C . ASN A 1 130 ? 2.767 12.722 0.829 1.00 94.25 130 ASN A C 1
ATOM 997 O O . ASN A 1 130 ? 1.607 13.057 0.595 1.00 94.25 130 ASN A O 1
ATOM 1001 N N . MET A 1 131 ? 3.070 11.504 1.293 1.00 95.88 131 MET A N 1
ATOM 1002 C CA . MET A 1 131 ? 2.084 10.436 1.489 1.00 95.88 131 MET A CA 1
ATOM 1003 C C . MET A 1 131 ? 0.878 10.880 2.335 1.00 95.88 131 MET A C 1
ATOM 1005 O O . MET A 1 131 ? -0.201 10.338 2.163 1.00 95.88 131 MET A O 1
ATOM 1009 N N . GLN A 1 132 ? 1.022 11.846 3.250 1.00 93.50 132 GLN A N 1
ATOM 1010 C CA . GLN A 1 132 ? -0.071 12.355 4.101 1.00 93.50 132 GLN A CA 1
ATOM 1011 C C . GLN A 1 132 ? -0.530 13.781 3.737 1.00 93.50 132 GLN A C 1
ATOM 1013 O O . GLN A 1 132 ? -1.296 14.400 4.481 1.00 93.50 132 GLN A O 1
ATOM 1018 N N . ASN A 1 133 ? -0.088 14.321 2.599 1.00 9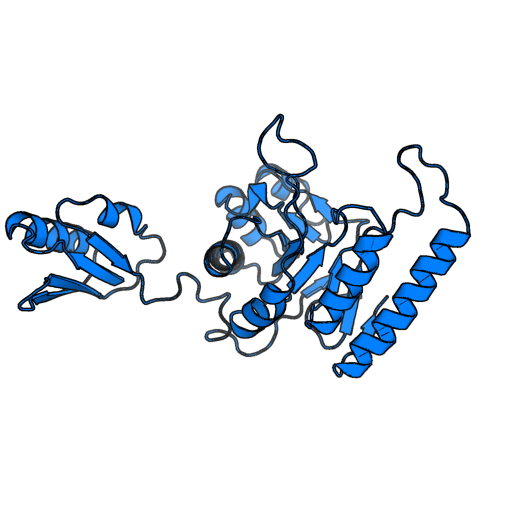4.75 133 ASN A N 1
ATOM 1019 C CA . ASN A 1 133 ? -0.487 15.647 2.137 1.00 94.75 133 ASN A CA 1
ATOM 1020 C C . ASN A 1 133 ? -1.900 15.600 1.529 1.00 94.75 133 ASN A C 1
ATOM 1022 O O . ASN A 1 133 ? -2.082 15.467 0.323 1.00 94.75 133 ASN A O 1
ATOM 1026 N N . ASN A 1 134 ? -2.927 15.725 2.372 1.00 93.62 134 ASN A N 1
ATOM 1027 C CA . ASN A 1 134 ? -4.327 15.619 1.948 1.00 93.62 134 ASN A CA 1
ATOM 1028 C C . ASN A 1 134 ? -4.753 16.647 0.890 1.00 93.62 134 ASN A C 1
ATOM 1030 O O . ASN A 1 134 ? -5.691 16.369 0.148 1.00 93.62 134 ASN A O 1
ATOM 1034 N N . SER A 1 135 ? -4.117 17.822 0.829 1.00 92.81 135 SER A N 1
ATOM 1035 C CA . SER A 1 135 ? -4.423 18.806 -0.219 1.00 92.81 135 SER A CA 1
ATOM 1036 C C . SER A 1 135 ? -4.004 18.261 -1.581 1.00 92.81 135 SER A C 1
ATOM 1038 O O . SER A 1 135 ? -4.809 18.204 -2.509 1.00 92.81 135 SER A O 1
ATOM 1040 N N . LEU A 1 136 ? -2.772 17.755 -1.654 1.00 96.25 136 LEU A N 1
ATOM 1041 C CA . LEU A 1 136 ? -2.221 17.134 -2.848 1.00 96.25 136 LEU A CA 1
ATOM 1042 C C . LEU A 1 136 ? -2.970 15.852 -3.242 1.00 96.25 136 LEU A C 1
ATOM 1044 O O . LEU A 1 136 ? -3.382 15.713 -4.389 1.00 96.25 136 LEU A O 1
ATOM 1048 N N . LEU A 1 137 ? -3.216 14.943 -2.292 1.00 97.25 137 LEU A N 1
ATOM 1049 C CA . LEU A 1 137 ? -3.932 13.687 -2.559 1.00 97.25 137 LEU A CA 1
ATOM 1050 C C . LEU A 1 137 ? -5.344 13.932 -3.114 1.00 97.25 137 LEU A C 1
ATOM 1052 O O . LEU A 1 137 ? -5.802 13.205 -3.992 1.00 97.25 137 LEU A O 1
ATOM 1056 N N . ARG A 1 138 ? -6.038 14.972 -2.628 1.00 96.12 138 ARG A N 1
ATOM 1057 C CA . ARG A 1 138 ? -7.345 15.374 -3.169 1.00 96.12 138 ARG A CA 1
ATOM 1058 C C . ARG A 1 138 ? -7.235 15.987 -4.561 1.00 96.12 138 ARG A C 1
ATOM 1060 O O . ARG A 1 138 ? -8.164 15.806 -5.340 1.00 96.12 138 ARG A O 1
ATOM 1067 N N . ALA A 1 139 ? -6.152 16.704 -4.864 1.00 96.31 139 ALA A N 1
ATOM 1068 C CA . ALA A 1 139 ? -5.913 17.257 -6.194 1.00 96.31 139 ALA A CA 1
ATOM 1069 C C . ALA A 1 139 ? -5.712 16.134 -7.221 1.00 96.31 139 ALA A C 1
ATOM 1071 O O . ALA A 1 139 ? -6.509 16.025 -8.148 1.00 96.31 139 ALA A O 1
ATOM 1072 N N . VAL A 1 140 ? -4.765 15.213 -6.994 1.00 96.75 140 VAL A N 1
ATOM 1073 C CA . VAL A 1 140 ? -4.554 14.064 -7.903 1.00 96.75 140 VAL A CA 1
ATOM 1074 C C . VAL A 1 140 ? -5.765 13.128 -7.957 1.00 96.75 140 VAL A C 1
ATOM 1076 O O . VAL A 1 140 ? -6.050 12.542 -9.000 1.00 96.75 140 VAL A O 1
ATOM 1079 N N . GLY A 1 141 ? -6.530 13.034 -6.865 1.00 97.06 141 GLY A N 1
ATOM 1080 C CA . GLY A 1 141 ? -7.774 12.268 -6.806 1.00 97.06 141 GLY A CA 1
ATOM 1081 C C . GLY A 1 141 ? -8.884 12.778 -7.724 1.00 97.06 141 GLY A C 1
ATOM 1082 O O . GLY A 1 141 ? -9.775 12.002 -8.046 1.00 97.06 141 GLY A O 1
ATOM 1083 N N . ARG A 1 142 ? -8.845 14.047 -8.153 1.00 96.06 142 ARG A N 1
ATOM 1084 C CA . ARG A 1 142 ? -9.816 14.626 -9.102 1.00 96.06 142 ARG A CA 1
ATOM 1085 C C . ARG A 1 142 ? -9.448 14.393 -10.567 1.00 96.06 142 ARG A C 1
ATOM 1087 O O . ARG A 1 142 ? -10.295 14.592 -11.430 1.00 96.06 142 ARG A O 1
ATOM 1094 N N . THR A 1 143 ? -8.214 13.975 -10.830 1.00 95.00 143 THR A N 1
ATOM 1095 C CA . THR A 1 143 ? -7.736 13.630 -12.174 1.00 95.00 143 THR A CA 1
ATOM 1096 C C . THR A 1 143 ? -8.083 12.174 -12.505 1.00 95.00 143 THR A C 1
ATOM 1098 O O . THR A 1 143 ? -8.651 11.457 -11.680 1.00 95.00 143 THR A O 1
ATOM 1101 N N . GLN A 1 144 ? -7.742 11.710 -13.706 1.00 94.25 144 GLN A N 1
ATOM 1102 C CA . GLN A 1 144 ? -7.753 10.276 -14.047 1.00 94.25 144 GLN A CA 1
ATOM 1103 C C . GLN A 1 144 ? -6.350 9.720 -14.311 1.00 94.25 144 GLN A C 1
ATOM 1105 O O . GLN A 1 144 ? -6.202 8.524 -14.570 1.00 94.25 144 GLN A O 1
ATOM 1110 N N . THR A 1 145 ? -5.324 10.566 -14.216 1.00 93.88 145 THR A N 1
ATOM 1111 C CA . THR A 1 145 ? -3.933 10.166 -14.398 1.00 93.88 145 THR A CA 1
ATOM 1112 C C . THR A 1 145 ? -3.537 9.174 -13.303 1.00 93.88 145 THR A C 1
ATOM 1114 O O . THR A 1 145 ? -3.822 9.420 -12.125 1.00 93.88 145 THR A O 1
ATOM 1117 N N . PRO A 1 146 ? -2.896 8.049 -13.655 1.00 95.44 146 PRO A N 1
ATOM 1118 C CA . PRO A 1 146 ? -2.366 7.100 -12.689 1.00 95.44 146 PRO A CA 1
ATOM 1119 C C . PRO A 1 146 ? -1.493 7.758 -11.617 1.00 95.44 146 PRO A C 1
ATOM 1121 O O . PRO A 1 146 ? -0.745 8.694 -11.896 1.00 95.44 146 PRO A O 1
ATOM 1124 N N . VAL A 1 147 ? -1.569 7.249 -10.386 1.00 96.88 147 VAL A N 1
ATOM 1125 C CA . VAL A 1 147 ? -0.822 7.768 -9.235 1.00 96.88 147 VAL A CA 1
ATOM 1126 C C . VAL A 1 147 ? 0.013 6.663 -8.603 1.00 96.88 147 VAL A C 1
ATOM 1128 O O . VAL A 1 147 ? -0.528 5.690 -8.078 1.00 96.88 147 VAL A O 1
ATOM 1131 N N . LEU A 1 148 ? 1.330 6.845 -8.586 1.00 95.75 148 LEU A N 1
ATOM 1132 C CA . LEU A 1 148 ? 2.270 6.051 -7.807 1.00 95.75 148 LEU A CA 1
ATOM 1133 C C . LEU A 1 148 ? 2.422 6.670 -6.411 1.00 95.75 148 LEU A C 1
ATOM 1135 O O . LEU A 1 148 ? 3.113 7.673 -6.227 1.00 95.75 148 LEU A O 1
ATOM 1139 N N . LEU A 1 149 ? 1.769 6.078 -5.415 1.00 97.44 149 LEU A N 1
ATOM 1140 C CA . LEU A 1 149 ? 1.784 6.553 -4.033 1.00 97.44 149 LEU A CA 1
ATOM 1141 C C . LEU A 1 149 ? 2.855 5.814 -3.227 1.00 97.44 149 LEU A C 1
ATOM 1143 O O . LEU A 1 149 ? 2.643 4.674 -2.799 1.00 97.44 149 LEU A O 1
ATOM 1147 N N . ARG A 1 150 ? 3.993 6.466 -2.971 1.00 95.12 150 ARG A N 1
ATOM 1148 C CA . ARG A 1 150 ? 5.076 5.875 -2.177 1.00 95.12 150 ARG A CA 1
ATOM 1149 C C . ARG A 1 150 ? 4.759 5.885 -0.685 1.00 95.12 150 ARG A C 1
ATOM 1151 O O . ARG A 1 150 ? 4.329 6.900 -0.133 1.00 95.12 150 ARG A O 1
ATOM 1158 N N . ARG A 1 151 ? 5.037 4.770 -0.011 1.00 95.06 151 ARG A N 1
ATOM 1159 C CA . ARG A 1 151 ? 4.895 4.661 1.441 1.00 95.06 151 ARG A CA 1
ATOM 1160 C C . ARG A 1 151 ? 5.923 5.534 2.165 1.00 95.06 151 ARG A C 1
ATOM 1162 O O . ARG A 1 151 ? 7.104 5.565 1.822 1.00 95.06 151 ARG A O 1
ATOM 1169 N N . ASN A 1 152 ? 5.494 6.190 3.237 1.00 91.81 152 ASN A N 1
ATOM 1170 C CA . ASN A 1 152 ? 6.404 6.654 4.274 1.00 91.81 152 ASN A CA 1
ATOM 1171 C C . ASN A 1 152 ? 6.899 5.443 5.078 1.00 91.81 152 ASN A C 1
ATOM 1173 O O . ASN A 1 152 ? 6.093 4.711 5.643 1.00 91.81 152 ASN A O 1
ATOM 1177 N N . SER A 1 153 ? 8.212 5.246 5.176 1.00 87.06 153 SER A N 1
ATOM 1178 C CA . SER A 1 153 ? 8.805 4.079 5.849 1.00 87.06 153 SER A CA 1
ATOM 1179 C C . SER A 1 153 ? 8.530 3.997 7.358 1.00 87.06 153 SER A C 1
ATOM 1181 O O . SER A 1 153 ? 8.824 2.982 7.983 1.00 87.06 153 SER A O 1
ATOM 1183 N N . LEU A 1 154 ? 7.973 5.053 7.958 1.00 86.88 154 LEU A N 1
ATOM 1184 C CA . LEU A 1 154 ? 7.476 5.058 9.337 1.00 86.88 154 LEU A CA 1
ATOM 1185 C C . LEU A 1 154 ? 5.969 4.809 9.454 1.00 86.88 154 LEU A C 1
ATOM 1187 O O . LEU A 1 154 ? 5.481 4.583 10.558 1.00 86.88 154 LEU A O 1
ATOM 1191 N N . ALA A 1 155 ? 5.228 4.888 8.350 1.00 91.00 155 ALA A N 1
ATOM 1192 C CA . ALA A 1 155 ? 3.797 4.630 8.350 1.00 91.00 155 ALA A CA 1
ATOM 1193 C C . ALA A 1 155 ? 3.518 3.128 8.402 1.00 91.00 155 ALA A C 1
ATOM 1195 O O . ALA A 1 155 ? 4.345 2.327 7.974 1.00 91.00 155 ALA A O 1
ATOM 1196 N N . SER A 1 156 ? 2.339 2.766 8.895 1.00 92.94 156 SER A N 1
ATOM 1197 C CA . SER A 1 156 ? 1.725 1.435 8.801 1.00 92.94 156 SER A CA 1
ATOM 1198 C C . SER A 1 156 ? 1.033 1.211 7.443 1.00 92.94 156 SER A C 1
ATOM 1200 O O . SER A 1 156 ? 0.737 2.170 6.726 1.00 92.94 156 SER A O 1
ATOM 1202 N N . VAL A 1 157 ? 0.700 -0.046 7.101 1.00 94.69 157 VAL A N 1
ATOM 1203 C CA . VAL A 1 157 ? -0.129 -0.357 5.911 1.00 94.69 157 VAL A CA 1
ATOM 1204 C C . VAL A 1 157 ? -1.468 0.371 6.002 1.00 94.69 157 VAL A C 1
ATOM 1206 O O . VAL A 1 157 ? -1.944 0.942 5.025 1.00 94.69 157 VAL A O 1
ATOM 1209 N N . GLN A 1 158 ? -2.045 0.432 7.202 1.00 92.81 158 GLN A N 1
ATOM 1210 C CA . GLN A 1 158 ? -3.304 1.121 7.432 1.00 92.81 158 GLN A CA 1
ATOM 1211 C C . GLN A 1 158 ? -3.225 2.619 7.124 1.00 92.81 158 GLN A C 1
ATOM 1213 O O . GLN A 1 158 ? -4.113 3.137 6.454 1.00 92.81 158 GLN A O 1
ATOM 1218 N N . GLU A 1 159 ? -2.189 3.321 7.584 1.00 94.12 159 GLU A N 1
ATOM 1219 C CA . GLU A 1 159 ? -2.012 4.750 7.288 1.00 94.12 159 GLU A CA 1
ATOM 1220 C C . GLU A 1 159 ? -1.777 5.002 5.799 1.00 94.12 159 GLU A C 1
ATOM 1222 O O . GLU A 1 159 ? -2.302 5.971 5.255 1.00 94.12 159 GLU A O 1
ATOM 1227 N N . TRP A 1 160 ? -1.052 4.108 5.129 1.00 97.00 160 TRP A N 1
ATOM 1228 C CA . TRP A 1 160 ? -0.828 4.193 3.691 1.00 97.00 160 TRP A CA 1
ATOM 1229 C C . TRP A 1 160 ? -2.122 4.025 2.884 1.00 97.00 160 TRP A C 1
ATOM 1231 O O . TRP A 1 160 ? -2.408 4.820 1.988 1.00 97.00 160 TRP A O 1
ATOM 1241 N N . LEU A 1 161 ? -2.955 3.048 3.251 1.00 97.19 161 LEU A N 1
ATOM 1242 C CA . LEU A 1 161 ? -4.249 2.818 2.606 1.00 97.19 161 LEU A CA 1
ATOM 1243 C C . LEU A 1 161 ? -5.271 3.919 2.914 1.00 97.19 161 LEU A C 1
ATOM 1245 O O . LEU A 1 161 ? -6.121 4.201 2.074 1.00 97.19 161 LEU A O 1
ATOM 1249 N N . VAL A 1 162 ? -5.178 4.596 4.066 1.00 95.25 162 VAL A N 1
ATOM 1250 C CA . VAL A 1 162 ? -5.961 5.823 4.318 1.00 95.25 162 VAL A CA 1
ATOM 1251 C C . VAL A 1 162 ? -5.591 6.920 3.325 1.00 95.25 162 VAL A C 1
ATOM 1253 O O . VAL A 1 162 ? -6.481 7.603 2.830 1.00 95.25 162 VAL A O 1
ATOM 1256 N N . SER A 1 163 ? -4.311 7.081 2.993 1.00 97.38 163 SER A N 1
ATOM 1257 C CA . SER A 1 163 ? -3.894 8.041 1.970 1.00 97.38 163 SER A CA 1
ATOM 1258 C C . SER A 1 163 ? -4.397 7.660 0.576 1.00 97.38 163 SER A C 1
ATOM 1260 O O . SER A 1 163 ? -4.909 8.518 -0.142 1.00 97.38 163 SER A O 1
ATOM 1262 N N . ALA A 1 164 ? -4.332 6.376 0.211 1.00 98.31 164 ALA A N 1
ATOM 1263 C CA . ALA A 1 164 ? -4.903 5.887 -1.045 1.00 98.31 164 ALA A CA 1
ATOM 1264 C C . ALA A 1 164 ? -6.426 6.116 -1.113 1.00 98.31 164 ALA A C 1
ATOM 1266 O O . ALA A 1 164 ? -6.939 6.555 -2.140 1.00 98.31 164 ALA A O 1
ATOM 1267 N N . GLU A 1 165 ? -7.148 5.908 -0.006 1.00 96.94 165 GLU A N 1
ATOM 1268 C CA . GLU A 1 165 ? -8.590 6.169 0.101 1.00 96.94 165 GLU A CA 1
ATOM 1269 C C . GLU A 1 165 ? -8.947 7.617 -0.257 1.00 96.94 165 GLU A C 1
ATOM 1271 O O . GLU A 1 165 ? -9.995 7.851 -0.858 1.00 96.94 165 GLU A O 1
ATOM 1276 N N . VAL A 1 166 ? -8.095 8.592 0.086 1.00 96.69 166 VAL A N 1
ATOM 1277 C CA . VAL A 1 166 ? -8.321 10.005 -0.259 1.00 96.69 166 VAL A CA 1
ATOM 1278 C C . VAL A 1 166 ? -8.329 10.200 -1.775 1.00 96.69 166 VAL A C 1
ATOM 1280 O O . VAL A 1 166 ? -9.220 10.882 -2.283 1.00 96.69 166 VAL A O 1
ATOM 1283 N N . ILE A 1 167 ? -7.391 9.567 -2.486 1.00 98.38 167 ILE A N 1
ATOM 1284 C CA . ILE A 1 167 ? -7.304 9.610 -3.953 1.00 98.38 167 ILE A CA 1
ATOM 1285 C C . ILE A 1 167 ? -8.535 8.926 -4.566 1.00 98.38 167 ILE A C 1
ATOM 1287 O O . ILE A 1 167 ? -9.246 9.539 -5.362 1.00 98.38 167 ILE A O 1
ATOM 1291 N N . LEU A 1 168 ? -8.850 7.704 -4.117 1.00 97.81 168 LEU A N 1
ATOM 1292 C CA . LEU A 1 168 ? -10.003 6.929 -4.598 1.00 97.81 168 LEU A CA 1
ATOM 1293 C C . LEU A 1 168 ? -11.333 7.660 -4.359 1.00 97.81 168 LEU A C 1
ATOM 1295 O O . LEU A 1 168 ? -12.217 7.652 -5.211 1.00 97.81 168 LEU A O 1
ATOM 1299 N N . THR A 1 169 ? -11.477 8.327 -3.211 1.00 95.56 169 THR A N 1
ATOM 1300 C CA . THR A 1 169 ? -12.670 9.124 -2.874 1.00 95.56 169 THR A CA 1
ATOM 1301 C C . THR A 1 169 ? -12.806 10.352 -3.773 1.00 95.56 169 THR A C 1
ATOM 1303 O O . THR A 1 169 ? -13.923 10.816 -3.998 1.00 95.56 169 THR A O 1
ATOM 1306 N N . GLY A 1 170 ? -11.692 10.877 -4.292 1.00 95.19 170 GLY A N 1
ATOM 1307 C CA . GLY A 1 170 ? -11.691 11.944 -5.290 1.00 95.19 170 GLY A CA 1
ATOM 1308 C C . GLY A 1 170 ? -12.272 11.521 -6.643 1.00 95.19 170 GLY A C 1
ATOM 1309 O O . GLY A 1 170 ? -12.712 12.390 -7.392 1.00 95.19 170 GLY A O 1
ATOM 1310 N N . GLY A 1 171 ? -12.336 10.211 -6.915 1.00 96.50 171 GLY A N 1
ATOM 1311 C CA . GLY A 1 171 ? -12.840 9.644 -8.166 1.00 96.50 171 GLY A CA 1
ATOM 1312 C C . GLY A 1 171 ? -11.763 9.040 -9.071 1.00 96.50 171 GLY A C 1
ATOM 1313 O O . GLY A 1 171 ? -12.107 8.536 -10.136 1.00 96.50 171 GLY A O 1
ATOM 1314 N N . ASN A 1 172 ? -10.489 9.055 -8.669 1.00 97.81 172 ASN A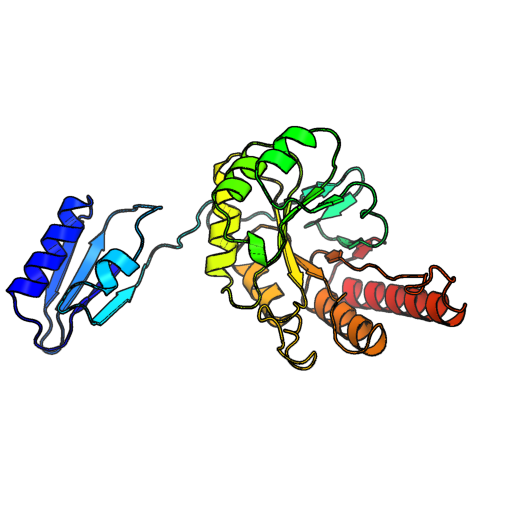 N 1
ATOM 1315 C CA . ASN A 1 172 ? -9.392 8.446 -9.420 1.00 97.81 172 ASN A CA 1
ATOM 1316 C C . ASN A 1 172 ? -9.129 7.002 -8.941 1.00 97.81 172 ASN A C 1
ATOM 1318 O O . ASN A 1 172 ? -8.583 6.827 -7.849 1.00 97.81 172 ASN A O 1
ATOM 1322 N N . PRO A 1 173 ? -9.486 5.960 -9.719 1.00 96.88 173 PRO A N 1
ATOM 1323 C CA . PRO A 1 173 ? -9.261 4.564 -9.339 1.00 96.88 173 PRO A CA 1
ATOM 1324 C C . PRO A 1 173 ? -7.831 4.070 -9.625 1.00 96.88 173 PRO A C 1
ATOM 1326 O O . PRO A 1 173 ? -7.474 2.961 -9.221 1.00 96.88 173 PRO A O 1
ATOM 1329 N N . ASN A 1 174 ? -7.014 4.860 -10.328 1.00 97.19 174 ASN A N 1
ATOM 1330 C CA . ASN A 1 174 ? -5.740 4.439 -10.907 1.00 97.19 174 ASN A CA 1
ATOM 1331 C C . ASN A 1 174 ? -4.580 4.607 -9.916 1.00 97.19 174 ASN A C 1
ATOM 1333 O O . ASN A 1 174 ? -3.624 5.332 -10.175 1.00 97.19 174 ASN A O 1
ATOM 1337 N N . VAL A 1 175 ? -4.660 3.945 -8.761 1.00 98.31 175 VAL A N 1
ATOM 1338 C CA . VAL A 1 175 ? -3.643 4.046 -7.701 1.00 98.31 175 VAL A CA 1
ATOM 1339 C C . VAL A 1 175 ? -2.732 2.821 -7.698 1.00 98.31 175 VAL A C 1
ATOM 1341 O O . VAL A 1 175 ? -3.204 1.688 -7.614 1.00 98.31 175 VAL A O 1
ATOM 1344 N N . ILE A 1 176 ? -1.422 3.057 -7.732 1.00 98.00 176 ILE A N 1
ATOM 1345 C CA . ILE A 1 176 ? -0.362 2.059 -7.573 1.00 98.00 176 ILE A CA 1
ATOM 1346 C C . ILE A 1 176 ? 0.384 2.361 -6.274 1.00 98.00 176 ILE A C 1
ATOM 1348 O O . ILE A 1 176 ? 0.833 3.482 -6.038 1.00 98.00 176 ILE A O 1
ATOM 1352 N N . LEU A 1 177 ? 0.530 1.357 -5.418 1.00 98.31 177 LEU A N 1
ATOM 1353 C CA . LEU A 1 177 ? 1.276 1.461 -4.170 1.00 98.31 177 LEU A CA 1
ATOM 1354 C C . LEU A 1 177 ? 2.763 1.193 -4.437 1.00 98.31 177 LEU A C 1
ATOM 1356 O O . LEU A 1 177 ? 3.096 0.198 -5.065 1.00 98.31 177 LEU A O 1
ATOM 1360 N N . CYS A 1 178 ? 3.661 2.053 -3.960 1.00 95.81 178 CYS A N 1
ATOM 1361 C CA . CYS A 1 178 ? 5.111 1.843 -4.019 1.00 95.81 178 CYS A CA 1
ATOM 1362 C C . CYS A 1 178 ? 5.743 1.692 -2.623 1.00 95.81 178 CYS A C 1
ATOM 1364 O O . CYS A 1 178 ? 5.789 2.650 -1.844 1.00 95.81 178 CYS A O 1
ATOM 1366 N N . GLU A 1 179 ? 6.257 0.501 -2.316 1.00 95.44 179 GLU A N 1
ATOM 1367 C CA . GLU A 1 179 ? 7.172 0.292 -1.188 1.00 95.44 179 GLU A CA 1
ATOM 1368 C C . GLU A 1 179 ? 8.602 0.517 -1.676 1.00 95.44 179 GLU A C 1
ATOM 1370 O O . GLU A 1 179 ? 8.976 0.051 -2.749 1.00 95.44 179 GLU A O 1
ATOM 1375 N N . GLY A 1 180 ? 9.436 1.212 -0.911 1.00 88.94 180 GLY A N 1
ATOM 1376 C CA . GLY A 1 180 ? 10.787 1.474 -1.382 1.00 88.94 180 GLY A CA 1
ATOM 1377 C C . GLY A 1 180 ? 11.719 1.981 -0.307 1.00 88.94 180 GLY A C 1
ATOM 1378 O O . GLY A 1 180 ? 11.306 2.644 0.645 1.00 88.94 180 GLY A O 1
ATOM 1379 N N . ALA A 1 181 ? 13.010 1.731 -0.511 1.00 77.06 181 ALA A N 1
ATOM 1380 C CA . ALA A 1 181 ? 14.038 2.194 0.408 1.00 77.06 181 ALA A CA 1
ATOM 1381 C C . ALA A 1 181 ? 13.978 3.725 0.531 1.00 77.06 181 ALA A C 1
ATOM 1383 O O . ALA A 1 181 ? 13.804 4.430 -0.466 1.00 77.06 181 ALA A O 1
ATOM 1384 N N . SER A 1 182 ? 14.104 4.260 1.744 1.00 74.38 182 SER A N 1
ATOM 1385 C CA . SER A 1 182 ? 14.003 5.703 1.979 1.00 74.38 182 SER A CA 1
ATOM 1386 C C . SER A 1 182 ? 15.248 6.247 2.665 1.00 74.38 182 SER A C 1
ATOM 1388 O O . SER A 1 182 ? 15.843 5.606 3.540 1.00 74.38 182 SER A O 1
ATOM 1390 N N . ARG A 1 183 ? 15.630 7.472 2.290 1.00 68.44 183 ARG A N 1
ATOM 1391 C CA . ARG A 1 183 ? 16.628 8.238 3.038 1.00 68.44 183 ARG A CA 1
ATOM 1392 C C . ARG A 1 183 ? 16.065 8.629 4.413 1.00 68.44 183 ARG A C 1
ATOM 1394 O O . ARG A 1 183 ? 14.842 8.713 4.563 1.00 68.44 183 ARG A O 1
ATOM 1401 N N . PRO A 1 184 ? 16.931 8.854 5.412 1.00 63.19 184 PRO A N 1
ATOM 1402 C CA . PRO A 1 184 ? 16.506 9.441 6.676 1.00 63.19 184 PRO A CA 1
ATOM 1403 C C . PRO A 1 184 ? 15.917 10.836 6.443 1.00 63.19 184 PRO A C 1
ATOM 1405 O O . PRO A 1 184 ? 16.390 11.573 5.579 1.00 63.19 184 PRO A O 1
ATOM 1408 N N . PHE A 1 185 ? 14.892 11.201 7.214 1.00 59.16 185 PHE A N 1
ATOM 1409 C CA . PHE A 1 185 ? 14.233 12.508 7.105 1.00 59.16 185 PHE A CA 1
ATOM 1410 C C . PHE A 1 185 ? 15.013 13.642 7.796 1.00 59.16 185 PHE A C 1
ATOM 1412 O O . PHE A 1 185 ? 14.778 14.810 7.496 1.00 59.16 185 PHE A O 1
ATOM 1419 N N . ALA A 1 186 ? 15.924 13.329 8.723 1.00 56.53 186 ALA A N 1
ATOM 1420 C CA . ALA A 1 186 ? 16.625 14.329 9.523 1.00 56.53 186 ALA A CA 1
ATOM 1421 C C . ALA A 1 186 ? 17.940 14.790 8.869 1.00 56.53 186 ALA A C 1
ATOM 1423 O O . ALA A 1 186 ? 18.806 13.984 8.518 1.00 56.53 186 ALA A O 1
ATOM 1424 N N . VAL A 1 187 ? 18.104 16.112 8.743 1.00 53.72 187 VAL A N 1
ATOM 1425 C CA . VAL A 1 187 ? 19.345 16.746 8.272 1.00 53.72 187 VAL A CA 1
ATOM 1426 C C . VAL A 1 187 ? 20.474 16.425 9.254 1.00 53.72 187 VAL A C 1
ATOM 1428 O O . VAL A 1 187 ? 20.366 16.714 10.442 1.00 53.72 187 VAL A O 1
ATOM 1431 N N . GLY A 1 188 ? 21.563 15.839 8.754 1.00 54.91 188 GLY A N 1
ATOM 1432 C CA . GLY A 1 188 ? 22.732 15.478 9.563 1.00 54.91 188 GLY A CA 1
ATOM 1433 C C . GLY A 1 188 ? 22.713 14.055 10.125 1.00 54.91 188 GLY A C 1
ATOM 1434 O O . GLY A 1 188 ? 23.711 13.641 10.716 1.00 54.91 188 GLY A O 1
ATOM 1435 N N . GLU A 1 189 ? 21.646 13.276 9.911 1.00 57.50 189 GLU A N 1
ATOM 1436 C CA . GLU A 1 189 ? 21.708 11.843 10.199 1.00 57.50 189 GLU A CA 1
ATOM 1437 C C . GLU A 1 189 ? 22.660 11.144 9.218 1.00 57.50 189 GLU A C 1
ATOM 1439 O O . GLU A 1 189 ? 22.588 11.373 8.004 1.00 57.50 189 GLU A O 1
ATOM 1444 N N . PRO A 1 190 ? 23.574 10.288 9.709 1.00 55.28 190 PRO A N 1
ATOM 1445 C CA . PRO A 1 190 ? 24.505 9.601 8.836 1.00 55.28 190 PRO A CA 1
ATOM 1446 C C . PRO A 1 190 ? 23.764 8.720 7.824 1.00 55.28 190 PRO A C 1
ATOM 1448 O O . PRO A 1 190 ? 22.705 8.147 8.089 1.00 55.28 190 PRO A O 1
ATOM 1451 N N . SER A 1 191 ? 24.383 8.531 6.657 1.00 56.22 191 SER A N 1
ATOM 1452 C CA . SER A 1 191 ? 23.926 7.624 5.591 1.00 56.22 191 SER A CA 1
ATOM 1453 C C . SER A 1 191 ? 23.787 6.157 6.041 1.00 56.22 191 SER A C 1
ATOM 1455 O O . SER A 1 191 ? 23.373 5.291 5.275 1.00 56.22 191 SER A O 1
ATOM 1457 N N . SER A 1 192 ? 24.094 5.853 7.300 1.00 55.31 192 SER A N 1
ATOM 1458 C CA . SER A 1 192 ? 23.811 4.598 7.978 1.00 55.31 192 SER A CA 1
ATOM 1459 C C . SER A 1 192 ? 22.381 4.479 8.531 1.00 55.31 192 SER A C 1
ATOM 1461 O O . SER A 1 192 ? 22.081 3.440 9.123 1.00 55.31 192 SER A O 1
ATOM 1463 N N . PHE A 1 193 ? 21.485 5.447 8.301 1.00 61.62 193 PHE A N 1
ATOM 1464 C CA . PHE A 1 193 ? 20.074 5.408 8.734 1.00 61.62 193 PHE A CA 1
ATOM 1465 C C . PHE A 1 193 ? 19.047 5.170 7.608 1.00 61.62 193 PHE A C 1
ATOM 1467 O O . PHE A 1 193 ? 17.847 5.315 7.829 1.00 61.62 193 PHE A O 1
ATOM 1474 N N . PHE A 1 194 ? 19.479 4.772 6.400 1.00 68.50 194 PHE A N 1
ATOM 1475 C CA . PHE A 1 194 ? 18.545 4.367 5.333 1.00 68.50 194 PHE A CA 1
ATOM 1476 C C . PHE A 1 194 ? 17.580 3.300 5.837 1.00 68.50 194 PHE A C 1
ATOM 1478 O O . PHE A 1 194 ? 18.023 2.311 6.437 1.00 68.50 194 PHE A O 1
ATOM 1485 N N . ARG A 1 195 ? 16.299 3.485 5.524 1.00 77.25 195 ARG A N 1
ATOM 1486 C CA . ARG A 1 195 ? 15.261 2.487 5.763 1.00 77.25 195 ARG A CA 1
ATOM 1487 C C . ARG A 1 195 ? 15.275 1.499 4.593 1.00 77.25 195 ARG A C 1
ATOM 1489 O O . ARG A 1 195 ? 15.184 1.951 3.448 1.00 77.25 195 ARG A O 1
ATOM 1496 N N . PRO A 1 196 ? 15.471 0.194 4.851 1.00 82.88 196 PRO A N 1
ATOM 1497 C CA . PRO A 1 196 ? 15.416 -0.818 3.804 1.00 82.88 196 PRO A CA 1
ATOM 1498 C C . PRO A 1 196 ? 13.985 -0.964 3.278 1.00 82.88 196 PRO A C 1
ATOM 1500 O O . PRO A 1 196 ? 13.038 -0.542 3.934 1.00 82.88 196 PRO A O 1
ATOM 1503 N N . VAL A 1 197 ? 13.856 -1.588 2.109 1.00 89.19 197 VAL A N 1
ATOM 1504 C CA . VAL A 1 197 ? 12.568 -2.073 1.600 1.00 89.19 197 VAL A CA 1
ATOM 1505 C C . VAL A 1 197 ? 12.035 -3.139 2.558 1.00 89.19 197 VAL A C 1
ATOM 1507 O O . VAL A 1 197 ? 12.752 -4.104 2.848 1.00 89.19 197 VAL A O 1
ATOM 1510 N N . ASP A 1 198 ? 10.795 -3.000 3.019 1.00 92.62 198 ASP A N 1
ATOM 1511 C CA . ASP A 1 198 ? 10.124 -4.056 3.779 1.00 92.62 198 ASP A CA 1
ATOM 1512 C C . ASP A 1 198 ? 9.428 -5.049 2.834 1.00 92.62 198 ASP A C 1
ATOM 1514 O O . ASP A 1 198 ? 8.326 -4.822 2.346 1.00 92.62 198 ASP A O 1
ATOM 1518 N N . ILE A 1 199 ? 10.081 -6.180 2.560 1.00 95.44 199 ILE A N 1
ATOM 1519 C CA . ILE A 1 199 ? 9.544 -7.219 1.666 1.00 95.44 199 ILE A CA 1
ATOM 1520 C C . ILE A 1 199 ? 8.323 -7.926 2.272 1.00 95.44 199 ILE A C 1
ATOM 1522 O O . ILE A 1 199 ? 7.441 -8.367 1.533 1.00 95.44 199 ILE A O 1
ATOM 1526 N N . ALA A 1 200 ? 8.237 -8.020 3.604 1.00 95.00 200 ALA A N 1
ATOM 1527 C CA . ALA A 1 200 ? 7.136 -8.708 4.281 1.00 95.00 200 ALA A CA 1
ATOM 1528 C C . ALA A 1 200 ? 5.797 -7.972 4.109 1.00 95.00 200 ALA A C 1
ATOM 1530 O O . ALA A 1 200 ? 4.732 -8.566 4.264 1.00 95.00 200 ALA A O 1
ATOM 1531 N N . ILE A 1 201 ? 5.851 -6.703 3.711 1.00 95.81 201 ILE A N 1
ATOM 1532 C CA . ILE A 1 201 ? 4.686 -5.859 3.468 1.00 95.81 201 ILE A CA 1
ATOM 1533 C C . ILE A 1 201 ? 3.894 -6.260 2.229 1.00 95.81 201 ILE A C 1
ATOM 1535 O O . ILE A 1 201 ? 2.698 -5.999 2.145 1.00 95.81 201 ILE A O 1
ATOM 1539 N N . ILE A 1 202 ? 4.559 -6.868 1.247 1.00 97.81 202 ILE A N 1
ATOM 1540 C CA . ILE A 1 202 ? 3.969 -7.198 -0.049 1.00 97.81 202 ILE A CA 1
ATOM 1541 C C . ILE A 1 202 ? 2.785 -8.159 0.124 1.00 97.81 202 ILE A C 1
ATOM 1543 O O . ILE A 1 202 ? 1.694 -7.816 -0.341 1.00 97.81 202 ILE A O 1
ATOM 1547 N N . PRO A 1 203 ? 2.920 -9.317 0.805 1.00 96.81 203 PRO A N 1
ATOM 1548 C CA . PRO A 1 203 ? 1.773 -10.184 1.057 1.00 96.81 203 PRO A CA 1
ATOM 1549 C C . PRO A 1 203 ? 0.699 -9.505 1.920 1.00 96.81 203 PRO A C 1
ATOM 1551 O O . PRO A 1 203 ? -0.475 -9.606 1.575 1.00 96.81 203 PRO A O 1
ATOM 1554 N N . GLU A 1 204 ? 1.069 -8.742 2.957 1.00 95.94 204 GLU A N 1
ATOM 1555 C CA . GLU A 1 204 ? 0.102 -8.031 3.817 1.00 95.94 204 GLU A CA 1
ATOM 1556 C C . GLU A 1 204 ? -0.759 -7.039 3.013 1.00 95.94 204 GLU A C 1
ATOM 1558 O O . GLU A 1 204 ? -1.989 -7.017 3.114 1.00 95.94 204 GLU A O 1
ATOM 1563 N N . VAL A 1 205 ? -0.133 -6.233 2.155 1.00 96.94 205 VAL A N 1
ATOM 1564 C CA . VAL A 1 205 ? -0.829 -5.301 1.258 1.00 96.94 205 VAL A CA 1
ATOM 1565 C C . VAL A 1 205 ? -1.725 -6.074 0.296 1.00 96.94 205 VAL A C 1
ATOM 1567 O O . VAL A 1 205 ? -2.899 -5.745 0.135 1.00 96.94 205 VAL A O 1
ATOM 1570 N N . LYS A 1 206 ? -1.223 -7.157 -0.299 1.00 96.06 206 LYS A N 1
ATOM 1571 C CA . LYS A 1 206 ? -2.010 -7.968 -1.233 1.00 96.06 206 LYS A CA 1
ATOM 1572 C C . LYS A 1 206 ? -3.190 -8.665 -0.551 1.00 96.06 206 LYS A C 1
ATOM 1574 O O . LYS A 1 206 ? -4.195 -8.893 -1.217 1.00 96.06 206 LYS A O 1
ATOM 1579 N N . GLU A 1 207 ? -3.140 -8.966 0.739 1.00 95.00 207 GLU A N 1
ATOM 1580 C CA . GLU A 1 207 ? -4.296 -9.480 1.487 1.00 95.00 207 GLU A CA 1
ATOM 1581 C C . GLU A 1 207 ? -5.316 -8.378 1.805 1.00 95.00 207 GLU A C 1
ATOM 1583 O O . GLU A 1 207 ? -6.525 -8.594 1.696 1.00 95.00 207 GLU A O 1
ATOM 1588 N N . THR A 1 208 ? -4.841 -7.179 2.143 1.00 94.75 208 THR A N 1
ATOM 1589 C CA . THR A 1 208 ? -5.670 -6.084 2.674 1.00 94.75 208 THR A CA 1
ATOM 1590 C C . THR A 1 208 ? -6.330 -5.212 1.603 1.00 94.75 208 THR A C 1
ATOM 1592 O O . THR A 1 208 ? -7.463 -4.756 1.796 1.00 94.75 208 THR A O 1
ATOM 1595 N N . THR A 1 209 ? -5.673 -4.993 0.463 1.00 98.00 209 THR A N 1
ATOM 1596 C CA . THR A 1 209 ? -6.146 -4.126 -0.626 1.00 98.00 209 THR A CA 1
ATOM 1597 C C . THR A 1 209 ? -6.149 -4.836 -1.973 1.00 98.00 209 THR A C 1
ATOM 1599 O O . THR A 1 209 ? -5.396 -5.776 -2.209 1.00 98.00 209 THR A O 1
ATOM 1602 N N . HIS A 1 210 ? -7.011 -4.379 -2.878 1.00 97.88 210 HIS A N 1
ATOM 1603 C CA . HIS A 1 210 ? -7.023 -4.788 -4.281 1.00 97.88 210 HIS A CA 1
ATOM 1604 C C . HIS A 1 210 ? -6.051 -3.988 -5.162 1.00 97.88 210 HIS A C 1
ATOM 1606 O O . HIS A 1 210 ? -5.856 -4.371 -6.317 1.00 97.88 210 HIS A O 1
ATOM 1612 N N . LEU A 1 211 ? -5.463 -2.903 -4.648 1.00 98.50 211 LEU A N 1
ATOM 1613 C CA . LEU A 1 211 ? -4.536 -2.055 -5.393 1.00 98.50 211 LEU A CA 1
ATOM 1614 C C . LEU A 1 211 ? -3.221 -2.795 -5.694 1.00 98.50 211 LEU A C 1
ATOM 1616 O O . LEU A 1 211 ? -2.757 -3.576 -4.856 1.00 98.50 211 LEU A O 1
ATOM 1620 N N . PRO A 1 212 ? -2.608 -2.562 -6.867 1.00 98.06 212 PRO A N 1
ATOM 1621 C CA . PRO A 1 212 ? -1.304 -3.125 -7.183 1.00 98.06 212 PRO A CA 1
ATOM 1622 C C . PRO A 1 212 ? -0.207 -2.539 -6.295 1.00 98.06 212 PRO A C 1
ATOM 1624 O O . PRO A 1 212 ? -0.233 -1.350 -5.969 1.00 98.06 212 PRO A O 1
ATOM 1627 N N . ILE A 1 213 ? 0.790 -3.364 -5.968 1.00 97.94 213 ILE A N 1
ATOM 1628 C CA . ILE A 1 213 ? 1.995 -2.935 -5.249 1.00 97.94 213 ILE A CA 1
ATOM 1629 C C . ILE A 1 213 ? 3.250 -3.165 -6.086 1.00 97.94 213 ILE A C 1
ATOM 1631 O O . ILE A 1 213 ? 3.512 -4.278 -6.540 1.00 97.94 213 ILE A O 1
ATOM 1635 N N . VAL A 1 214 ? 4.049 -2.118 -6.249 1.00 96.25 214 VAL A N 1
ATOM 1636 C CA . VAL A 1 214 ? 5.391 -2.172 -6.826 1.00 96.25 214 VAL A CA 1
ATOM 1637 C C . VAL A 1 214 ? 6.448 -1.934 -5.754 1.00 96.25 214 VAL A C 1
ATOM 1639 O O . VAL A 1 214 ? 6.166 -1.373 -4.690 1.00 96.25 214 VAL A O 1
ATOM 1642 N N . VAL A 1 215 ? 7.673 -2.359 -6.047 1.00 94.94 215 VAL A N 1
ATOM 1643 C CA . VAL A 1 215 ? 8.826 -2.163 -5.166 1.00 94.94 215 VAL A CA 1
ATOM 1644 C C . VAL A 1 215 ? 9.884 -1.313 -5.847 1.00 94.94 215 VAL A C 1
ATOM 1646 O O . VAL A 1 215 ? 10.289 -1.631 -6.960 1.00 94.94 215 VAL A O 1
ATOM 1649 N N . ASP A 1 216 ? 10.373 -0.287 -5.153 1.00 90.38 216 ASP A N 1
ATOM 1650 C CA . ASP A 1 216 ? 11.525 0.519 -5.553 1.00 90.38 216 ASP A CA 1
ATOM 1651 C C . ASP A 1 216 ? 12.782 0.169 -4.727 1.00 90.38 216 ASP A C 1
ATOM 1653 O O . ASP A 1 216 ? 12.955 0.654 -3.596 1.00 90.38 216 ASP A O 1
ATOM 1657 N N . PRO A 1 217 ? 13.706 -0.639 -5.283 1.00 87.81 217 PRO A N 1
ATOM 1658 C CA . PRO A 1 217 ? 14.949 -0.996 -4.622 1.00 87.81 217 PRO A CA 1
ATOM 1659 C C . PRO A 1 217 ? 16.078 0.023 -4.865 1.00 87.81 217 PRO A C 1
ATOM 1661 O O . PRO A 1 217 ? 17.185 -0.214 -4.380 1.00 87.81 217 PRO A O 1
ATOM 1664 N N . THR A 1 218 ? 15.848 1.139 -5.572 1.00 78.25 218 THR A N 1
ATOM 1665 C CA . THR A 1 218 ? 16.888 2.084 -6.046 1.00 78.25 218 THR A CA 1
ATOM 1666 C C . THR A 1 218 ? 17.783 2.618 -4.927 1.00 78.25 218 THR A C 1
ATOM 1668 O O . THR A 1 218 ? 18.992 2.751 -5.098 1.00 78.25 218 THR A O 1
ATOM 1671 N N . PHE A 1 219 ? 17.227 2.876 -3.742 1.00 71.56 219 PHE A N 1
ATOM 1672 C CA . PHE A 1 219 ? 17.993 3.365 -2.587 1.00 71.56 219 PHE A CA 1
ATOM 1673 C C . PHE A 1 219 ? 18.517 2.253 -1.665 1.00 71.56 219 PHE A C 1
ATOM 1675 O O . PHE A 1 219 ? 18.942 2.533 -0.539 1.00 71.56 219 PHE A O 1
ATOM 1682 N N . SER A 1 220 ? 18.503 0.993 -2.108 1.00 67.31 220 SER A N 1
ATOM 1683 C CA . SER A 1 220 ? 19.130 -0.103 -1.367 1.00 67.31 220 SER A CA 1
ATOM 1684 C C . SER A 1 220 ? 20.615 0.203 -1.175 1.00 67.31 220 SER A C 1
ATOM 1686 O O . SER A 1 220 ? 21.319 0.576 -2.116 1.00 67.31 220 SER A O 1
ATOM 1688 N N . ARG A 1 221 ? 21.114 0.081 0.065 1.00 63.81 221 ARG A N 1
ATOM 1689 C CA . ARG A 1 221 ? 22.531 0.360 0.366 1.00 63.81 221 ARG A CA 1
ATOM 1690 C C . ARG A 1 221 ? 23.415 -0.440 -0.573 1.00 63.81 221 ARG A C 1
ATOM 1692 O O . ARG A 1 221 ? 23.079 -1.565 -0.857 1.00 63.81 221 ARG A O 1
ATOM 1699 N N . GLY A 1 222 ? 24.564 0.066 -0.994 1.00 59.53 222 GLY A N 1
ATOM 1700 C CA . GLY A 1 222 ? 25.541 -0.758 -1.710 1.00 59.53 222 GLY A CA 1
ATOM 1701 C C . GLY A 1 222 ? 25.327 -0.952 -3.214 1.00 59.53 222 GLY A C 1
ATOM 1702 O O . GLY A 1 222 ? 26.096 -1.698 -3.818 1.00 59.53 222 GLY A O 1
ATOM 1703 N N . GLY A 1 223 ? 24.364 -0.254 -3.817 1.00 67.94 223 GLY A N 1
ATOM 1704 C CA . GLY A 1 223 ? 24.141 -0.289 -5.263 1.00 67.94 223 GLY A CA 1
ATOM 1705 C C . GLY A 1 223 ? 23.621 -1.649 -5.726 1.00 67.94 223 GLY A C 1
ATOM 1706 O O . GLY A 1 223 ? 22.915 -2.338 -4.983 1.00 67.94 223 GLY A O 1
ATOM 1707 N N . LEU A 1 224 ? 24.010 -2.060 -6.934 1.00 71.38 224 LEU A N 1
ATOM 1708 C CA . LEU A 1 224 ? 23.473 -3.251 -7.603 1.00 71.38 224 LEU A CA 1
ATOM 1709 C C . LEU A 1 224 ? 23.613 -4.531 -6.768 1.00 71.38 224 LEU A C 1
ATOM 1711 O O . LEU A 1 224 ? 22.684 -5.335 -6.709 1.00 71.38 224 LEU A O 1
ATOM 1715 N N . ARG A 1 225 ? 24.704 -4.659 -5.998 1.00 76.81 225 ARG A N 1
ATOM 1716 C CA . ARG A 1 225 ? 24.969 -5.824 -5.134 1.00 76.81 225 ARG A CA 1
ATOM 1717 C C . ARG A 1 225 ? 23.861 -6.115 -4.116 1.00 76.81 225 ARG A C 1
ATOM 1719 O O . ARG A 1 225 ? 23.693 -7.263 -3.720 1.00 76.81 225 ARG A O 1
ATOM 1726 N N . HIS A 1 226 ? 23.128 -5.096 -3.660 1.00 80.75 226 HIS A N 1
ATOM 1727 C CA . HIS A 1 226 ? 21.962 -5.289 -2.790 1.00 80.75 226 HIS A CA 1
ATOM 1728 C C . HIS A 1 226 ? 20.648 -5.034 -3.532 1.00 80.75 226 HIS A C 1
ATOM 1730 O O . HIS A 1 226 ? 19.646 -5.659 -3.201 1.00 80.75 226 HIS A O 1
ATOM 1736 N N . GLN A 1 227 ? 20.639 -4.177 -4.554 1.00 84.00 227 GLN A N 1
ATOM 1737 C CA . GLN A 1 227 ? 19.454 -3.943 -5.377 1.00 84.00 227 GLN A CA 1
ATOM 1738 C C . GLN A 1 227 ? 18.967 -5.235 -6.044 1.00 84.00 227 GLN A C 1
ATOM 1740 O O . GLN A 1 227 ? 17.774 -5.516 -6.024 1.00 84.00 227 GLN A O 1
ATOM 1745 N N . PHE A 1 228 ? 19.875 -6.063 -6.564 1.00 89.25 228 PHE A N 1
ATOM 1746 C CA . PHE A 1 228 ? 19.546 -7.318 -7.246 1.00 89.25 228 PHE A CA 1
ATOM 1747 C C . PHE A 1 228 ? 18.869 -8.342 -6.326 1.00 89.25 228 PHE A C 1
ATOM 1749 O O . PHE A 1 228 ? 17.754 -8.762 -6.638 1.00 89.25 228 PHE A O 1
ATOM 1756 N N . PRO A 1 229 ? 19.451 -8.736 -5.173 1.00 91.94 229 PRO A N 1
ATOM 1757 C CA . PRO A 1 229 ? 18.778 -9.668 -4.273 1.00 91.94 229 PRO A CA 1
ATOM 1758 C C . PRO A 1 229 ? 17.462 -9.113 -3.709 1.00 91.94 229 PRO A C 1
ATOM 1760 O O . PRO A 1 229 ? 16.524 -9.888 -3.547 1.00 91.94 229 PRO A O 1
ATOM 1763 N N . VAL A 1 230 ? 17.351 -7.798 -3.472 1.00 91.69 230 VAL A N 1
ATOM 1764 C CA . VAL A 1 230 ? 16.081 -7.162 -3.063 1.00 91.69 230 VAL A CA 1
ATOM 1765 C C . VAL A 1 230 ? 15.043 -7.204 -4.190 1.00 91.69 230 VAL A C 1
ATOM 1767 O O . VAL A 1 230 ? 13.864 -7.432 -3.946 1.00 91.69 230 VAL A O 1
ATOM 1770 N N . THR A 1 231 ? 15.469 -7.044 -5.442 1.00 93.06 231 THR A N 1
ATOM 1771 C CA . THR A 1 231 ? 14.581 -7.167 -6.606 1.00 93.06 231 THR A CA 1
ATOM 1772 C C . THR A 1 231 ? 14.056 -8.596 -6.735 1.00 93.06 231 THR A C 1
ATOM 1774 O O . THR A 1 231 ? 12.851 -8.805 -6.857 1.00 93.06 231 THR A O 1
ATOM 1777 N N . ARG A 1 232 ? 14.940 -9.597 -6.618 1.00 96.06 232 ARG A N 1
ATOM 1778 C CA . ARG A 1 232 ? 14.555 -11.018 -6.609 1.00 96.06 232 ARG A CA 1
ATOM 1779 C C . ARG A 1 232 ? 13.561 -11.328 -5.491 1.00 96.06 232 ARG A C 1
ATOM 1781 O O . ARG A 1 232 ? 12.565 -12.003 -5.739 1.00 96.06 232 ARG A O 1
ATOM 1788 N N . SER A 1 233 ? 13.810 -10.833 -4.275 1.00 96.94 233 SER A N 1
ATOM 1789 C CA . SER A 1 233 ? 12.917 -11.078 -3.139 1.00 96.94 233 SER A CA 1
ATOM 1790 C C . SER A 1 233 ? 11.561 -10.393 -3.304 1.00 96.94 233 SER A C 1
ATOM 1792 O O . SER A 1 233 ? 10.550 -10.994 -2.955 1.00 96.94 233 SER A O 1
ATOM 1794 N N . ALA A 1 234 ? 11.511 -9.196 -3.891 1.00 96.81 234 ALA A N 1
ATOM 1795 C CA . ALA A 1 234 ? 10.263 -8.503 -4.196 1.00 96.81 234 ALA A CA 1
ATOM 1796 C C . ALA A 1 234 ? 9.400 -9.273 -5.207 1.00 96.81 234 ALA A C 1
ATOM 1798 O O . ALA A 1 234 ? 8.204 -9.464 -4.971 1.00 96.81 234 ALA A O 1
ATOM 1799 N N . VAL A 1 235 ? 10.001 -9.773 -6.295 1.00 97.44 235 VAL A N 1
ATOM 1800 C CA . VAL A 1 235 ? 9.288 -10.623 -7.263 1.00 97.44 235 VAL A CA 1
ATOM 1801 C C . VAL A 1 235 ? 8.804 -11.902 -6.584 1.00 97.44 235 VAL A C 1
ATOM 1803 O O . VAL A 1 235 ? 7.621 -12.215 -6.681 1.00 97.44 235 VAL A O 1
ATOM 1806 N N . ALA A 1 236 ? 9.665 -12.589 -5.826 1.00 98.12 236 ALA A N 1
ATOM 1807 C CA . ALA A 1 236 ? 9.308 -13.818 -5.111 1.00 98.12 236 ALA A CA 1
ATOM 1808 C C . ALA A 1 236 ? 8.185 -13.615 -4.075 1.00 98.12 236 ALA A C 1
ATOM 1810 O O . ALA A 1 236 ? 7.332 -14.484 -3.912 1.00 98.12 236 ALA A O 1
ATOM 1811 N N . ALA A 1 237 ? 8.153 -12.463 -3.401 1.00 98.00 237 ALA A N 1
ATOM 1812 C CA . ALA A 1 237 ? 7.092 -12.082 -2.466 1.00 98.00 237 ALA A CA 1
ATOM 1813 C C . ALA A 1 237 ? 5.773 -11.707 -3.167 1.00 98.00 237 ALA A C 1
ATOM 1815 O O . ALA A 1 237 ? 4.744 -11.533 -2.513 1.00 98.00 237 ALA A O 1
ATOM 1816 N N . GLY A 1 238 ? 5.786 -11.597 -4.498 1.00 97.31 238 GLY A N 1
ATOM 1817 C CA . GLY A 1 238 ? 4.607 -11.376 -5.318 1.00 97.31 238 GLY A CA 1
ATOM 1818 C C . GLY A 1 238 ? 4.339 -9.916 -5.663 1.00 97.31 238 GLY A C 1
ATOM 1819 O O . GLY A 1 238 ? 3.181 -9.588 -5.926 1.00 97.31 238 GLY A O 1
ATOM 1820 N N . ALA A 1 239 ? 5.347 -9.038 -5.688 1.00 97.62 239 ALA A N 1
ATOM 1821 C CA . ALA A 1 239 ? 5.184 -7.670 -6.189 1.00 97.62 239 ALA A CA 1
ATOM 1822 C C . ALA A 1 239 ? 4.579 -7.664 -7.608 1.00 97.62 239 ALA A C 1
ATOM 1824 O O . ALA A 1 239 ? 4.803 -8.575 -8.403 1.00 97.62 239 ALA A O 1
ATOM 1825 N N . ASP A 1 240 ? 3.763 -6.659 -7.916 1.00 97.25 240 ASP A N 1
ATOM 1826 C CA . ASP A 1 240 ? 3.128 -6.480 -9.229 1.00 97.25 240 ASP A CA 1
ATOM 1827 C C . ASP A 1 240 ? 4.019 -5.738 -10.226 1.00 97.25 240 ASP A C 1
ATOM 1829 O O . ASP A 1 240 ? 3.778 -5.773 -11.431 1.00 97.25 240 ASP A O 1
ATOM 1833 N N . GLY A 1 241 ? 5.088 -5.133 -9.726 1.00 94.50 241 GLY A N 1
ATOM 1834 C CA . GLY A 1 241 ? 6.157 -4.595 -10.538 1.00 94.50 241 GLY A CA 1
ATOM 1835 C C . GLY A 1 241 ? 7.363 -4.210 -9.697 1.00 94.50 241 GLY A C 1
ATOM 1836 O O . GLY A 1 241 ? 7.298 -4.130 -8.467 1.00 94.50 241 GLY A O 1
ATOM 1837 N N . ILE A 1 242 ? 8.469 -3.976 -10.379 1.00 92.44 242 ILE A N 1
ATOM 1838 C CA . ILE A 1 242 ? 9.698 -3.445 -9.817 1.00 92.44 242 ILE A CA 1
ATOM 1839 C C . ILE A 1 242 ? 9.923 -2.093 -10.478 1.00 92.44 242 ILE A C 1
ATOM 1841 O O . ILE A 1 242 ? 10.103 -2.011 -11.690 1.00 92.44 242 ILE A O 1
ATOM 1845 N N . TRP A 1 243 ? 9.917 -1.043 -9.668 1.00 86.56 243 TRP A N 1
ATOM 1846 C CA . TRP A 1 243 ? 10.288 0.296 -10.088 1.00 86.56 243 TRP A CA 1
ATOM 1847 C C . TRP A 1 243 ? 11.788 0.462 -9.917 1.00 86.56 243 TRP A C 1
ATOM 1849 O O . TRP A 1 243 ? 12.269 0.626 -8.799 1.00 86.56 243 TRP A O 1
ATOM 1859 N N . VAL A 1 244 ? 12.554 0.377 -10.994 1.00 77.00 244 VAL A N 1
ATOM 1860 C CA . VAL A 1 244 ? 14.005 0.345 -10.877 1.00 77.00 244 VAL A CA 1
ATOM 1861 C C . VAL A 1 244 ? 14.650 1.156 -11.971 1.00 77.00 244 VAL A C 1
ATOM 1863 O O . VAL A 1 244 ? 14.471 0.868 -13.138 1.00 77.00 244 VAL A O 1
ATOM 1866 N N . LYS A 1 245 ? 15.452 2.146 -11.580 1.00 67.69 245 LYS A N 1
ATOM 1867 C CA . LYS A 1 245 ? 16.334 2.829 -12.519 1.00 67.69 245 LYS A CA 1
ATOM 1868 C C . LYS A 1 245 ? 17.668 2.102 -12.527 1.00 67.69 245 LYS A C 1
ATOM 1870 O O . LYS A 1 245 ? 18.492 2.320 -11.628 1.00 67.69 245 LYS A O 1
ATOM 1875 N N . PHE A 1 246 ? 17.889 1.224 -13.498 1.00 64.62 246 PHE A N 1
ATOM 1876 C CA . PHE A 1 246 ? 19.215 0.656 -13.704 1.00 64.62 246 PHE A CA 1
ATOM 1877 C C . PHE A 1 246 ? 20.040 1.692 -14.460 1.00 64.62 246 PHE A C 1
ATOM 1879 O O . PHE A 1 246 ? 20.093 1.716 -15.682 1.00 64.62 246 PHE A O 1
ATOM 1886 N N . SER A 1 247 ? 20.647 2.622 -13.718 1.00 53.47 247 SER A N 1
ATOM 1887 C CA . SER A 1 247 ? 21.452 3.678 -14.329 1.00 53.47 247 SER A CA 1
ATOM 1888 C C . SER A 1 247 ? 22.613 3.056 -15.106 1.00 53.47 247 SER A C 1
ATOM 1890 O O . SER A 1 247 ? 23.581 2.582 -14.515 1.00 53.47 247 SER A O 1
ATOM 1892 N N . THR A 1 248 ? 22.520 3.081 -16.434 1.00 52.00 248 THR A N 1
ATOM 1893 C CA . THR A 1 248 ? 23.613 2.739 -17.352 1.00 52.00 248 THR A CA 1
ATOM 1894 C C . THR A 1 248 ? 24.614 3.881 -17.482 1.00 52.00 248 THR A C 1
ATOM 1896 O O . THR A 1 248 ? 25.580 3.759 -18.226 1.00 52.00 248 THR A O 1
ATOM 1899 N N . THR A 1 249 ? 24.410 4.982 -16.751 1.00 48.00 249 THR A N 1
ATOM 1900 C CA . THR A 1 249 ? 25.322 6.124 -16.660 1.00 48.00 249 THR A CA 1
ATOM 1901 C C . THR A 1 249 ? 25.670 6.439 -15.208 1.00 48.00 249 THR A C 1
ATOM 1903 O O . THR A 1 249 ? 24.800 6.391 -14.335 1.00 48.00 249 THR A O 1
ATOM 1906 N N . ASP A 1 250 ? 26.922 6.779 -14.920 1.00 49.78 250 ASP A N 1
ATOM 1907 C CA . ASP A 1 250 ? 27.302 7.276 -13.596 1.00 49.78 250 ASP A CA 1
ATOM 1908 C C . ASP A 1 250 ? 26.759 8.701 -13.345 1.00 49.78 250 ASP A C 1
ATOM 1910 O O . ASP A 1 250 ? 26.148 9.333 -14.209 1.00 49.78 250 ASP A O 1
ATOM 1914 N N . SER A 1 251 ? 26.979 9.242 -12.143 1.00 41.91 251 SER A N 1
ATOM 1915 C CA . SER A 1 251 ? 26.586 10.617 -11.788 1.00 41.91 251 SER A CA 1
ATOM 1916 C C . SER A 1 251 ? 27.281 11.714 -12.617 1.00 41.91 251 SER A C 1
ATOM 1918 O O . SER A 1 251 ? 26.917 12.881 -12.479 1.00 41.91 251 SER A O 1
ATOM 1920 N N . ALA A 1 252 ? 28.264 11.362 -13.451 1.00 46.75 252 ALA A N 1
ATOM 1921 C CA . ALA A 1 252 ? 28.945 12.244 -14.396 1.00 46.75 252 ALA A CA 1
ATOM 1922 C C . ALA A 1 252 ? 28.475 12.038 -15.855 1.00 46.75 252 ALA A C 1
ATOM 1924 O O . ALA A 1 252 ? 28.971 12.720 -16.752 1.00 46.75 252 ALA A O 1
ATOM 1925 N N . GLY A 1 253 ? 27.506 11.146 -16.100 1.00 43.59 253 GLY A N 1
ATOM 1926 C CA . GLY A 1 253 ? 26.950 10.870 -17.425 1.00 43.59 253 GLY A CA 1
ATOM 1927 C C . GLY A 1 253 ? 27.793 9.923 -18.286 1.00 43.59 253 GLY A C 1
ATOM 1928 O O . GLY A 1 253 ? 27.496 9.767 -19.470 1.00 43.59 253 GLY A O 1
ATOM 1929 N N . ALA A 1 254 ? 28.830 9.288 -17.733 1.00 48.41 254 ALA A N 1
ATOM 1930 C CA . ALA A 1 254 ? 29.621 8.297 -18.455 1.00 48.41 254 ALA A CA 1
ATOM 1931 C C . ALA A 1 254 ? 28.883 6.954 -18.489 1.00 48.41 254 ALA A C 1
ATOM 1933 O O . ALA A 1 254 ? 28.399 6.496 -17.453 1.00 48.41 254 ALA A O 1
ATOM 1934 N N . VAL A 1 255 ? 28.815 6.320 -19.668 1.00 53.84 255 VAL A N 1
ATOM 1935 C CA . VAL A 1 255 ? 28.260 4.966 -19.823 1.00 53.84 255 VAL A CA 1
ATOM 1936 C C . VAL A 1 255 ? 29.030 4.015 -18.910 1.00 53.84 255 VAL A C 1
ATOM 1938 O O . VAL A 1 255 ? 30.257 3.924 -18.979 1.00 53.84 255 VAL A O 1
ATOM 1941 N N . VAL A 1 256 ? 28.307 3.334 -18.032 1.00 54.66 256 VAL A N 1
ATOM 1942 C CA . VAL A 1 256 ? 28.863 2.363 -17.103 1.00 54.66 256 VAL A CA 1
ATOM 1943 C C . VAL A 1 256 ? 29.166 1.072 -17.881 1.00 54.66 256 VAL A C 1
ATOM 1945 O O . VAL A 1 256 ? 28.306 0.563 -18.592 1.00 54.66 256 VAL A O 1
ATOM 1948 N N . ASP A 1 257 ? 30.413 0.609 -17.743 1.00 57.44 257 ASP A N 1
ATOM 1949 C CA . ASP A 1 257 ? 31.077 -0.615 -18.243 1.00 57.44 257 ASP A CA 1
ATOM 1950 C C . ASP A 1 257 ? 30.168 -1.767 -18.756 1.00 57.44 257 ASP A C 1
ATOM 1952 O O . ASP A 1 257 ? 29.185 -2.112 -18.102 1.00 57.44 257 ASP A O 1
ATOM 1956 N N . GLU A 1 258 ? 30.539 -2.436 -19.864 1.00 62.06 258 GLU A N 1
ATOM 1957 C CA . GLU A 1 258 ? 29.817 -3.572 -20.496 1.00 62.06 258 GLU A CA 1
ATOM 1958 C C . GLU A 1 258 ? 29.432 -4.681 -19.494 1.00 62.06 258 GLU A C 1
ATOM 1960 O O . GLU A 1 258 ? 28.385 -5.326 -19.623 1.00 62.06 258 GLU A O 1
ATOM 1965 N N . ASN A 1 259 ? 30.240 -4.858 -18.445 1.00 69.06 259 ASN A N 1
ATOM 1966 C CA . ASN A 1 259 ? 29.970 -5.772 -17.335 1.00 69.06 259 ASN A CA 1
ATOM 1967 C C . ASN A 1 259 ? 28.615 -5.508 -16.649 1.00 69.06 259 ASN A C 1
ATOM 1969 O O . ASN A 1 259 ? 27.915 -6.453 -16.288 1.00 69.06 259 ASN A O 1
ATOM 1973 N N . HIS A 1 260 ? 28.191 -4.249 -16.528 1.00 70.62 260 HIS A N 1
ATOM 1974 C CA . HIS A 1 260 ? 26.921 -3.889 -15.895 1.00 70.62 260 HIS A CA 1
ATOM 1975 C C . HIS A 1 260 ? 25.700 -4.265 -16.737 1.00 70.62 260 HIS A C 1
ATOM 1977 O O . HIS A 1 260 ? 24.693 -4.722 -16.196 1.00 70.62 260 HIS A O 1
ATOM 1983 N N . GLN A 1 261 ? 25.781 -4.134 -18.063 1.00 73.44 261 GLN A N 1
ATOM 1984 C CA . GLN A 1 261 ? 24.708 -4.594 -18.950 1.00 73.44 261 GLN A CA 1
ATOM 1985 C C . GLN A 1 261 ? 24.551 -6.117 -18.886 1.00 73.44 261 GLN A C 1
ATOM 1987 O O . GLN A 1 261 ? 23.429 -6.635 -18.904 1.00 73.44 261 GLN A O 1
ATOM 1992 N N . HIS A 1 262 ? 25.669 -6.839 -18.763 1.00 81.56 262 HIS A N 1
ATOM 1993 C CA . HIS A 1 262 ? 25.655 -8.285 -18.572 1.00 81.56 262 HIS A CA 1
ATOM 1994 C C . HIS A 1 262 ? 25.015 -8.679 -17.233 1.00 81.56 262 HIS A C 1
ATOM 1996 O O . HIS A 1 262 ? 24.188 -9.590 -17.194 1.00 81.56 262 HIS A O 1
ATOM 2002 N N . GLU A 1 263 ? 25.338 -7.964 -16.154 1.00 83.44 263 GLU A N 1
ATOM 2003 C CA . GLU A 1 263 ? 24.746 -8.160 -14.828 1.00 83.44 263 GLU A CA 1
ATOM 2004 C C . GLU A 1 263 ? 23.226 -7.931 -14.820 1.00 83.44 263 GLU A C 1
ATOM 2006 O O . GLU A 1 263 ? 22.487 -8.775 -14.310 1.00 83.44 263 GLU A O 1
ATOM 2011 N N . ILE A 1 264 ? 22.741 -6.843 -15.429 1.00 83.12 264 ILE A N 1
ATOM 2012 C CA . ILE A 1 264 ? 21.300 -6.551 -15.544 1.00 83.12 264 ILE A CA 1
ATOM 2013 C C . ILE A 1 264 ? 20.598 -7.627 -16.379 1.00 83.12 264 ILE A C 1
ATOM 2015 O O . ILE A 1 264 ? 19.558 -8.147 -15.977 1.00 83.12 264 ILE A O 1
ATOM 2019 N N . SER A 1 265 ? 21.192 -8.030 -17.506 1.00 86.25 265 SER A N 1
ATOM 2020 C CA . SER A 1 265 ? 20.658 -9.116 -18.341 1.00 86.25 265 SER A CA 1
ATOM 2021 C C . SER A 1 265 ? 20.592 -10.446 -17.583 1.00 86.25 265 SER A C 1
ATOM 2023 O O . SER A 1 265 ? 19.657 -11.228 -17.764 1.00 86.25 265 SER A O 1
ATOM 2025 N N . GLY A 1 266 ? 21.585 -10.714 -16.730 1.00 90.62 266 GLY A N 1
ATOM 2026 C CA . GLY A 1 266 ? 21.596 -11.856 -15.820 1.00 90.62 266 GLY A CA 1
ATOM 2027 C C . GLY A 1 266 ? 20.453 -11.790 -14.811 1.00 90.62 266 GLY A C 1
ATOM 2028 O O . GLY A 1 266 ? 19.714 -12.764 -14.671 1.00 90.62 266 GLY A O 1
ATOM 2029 N N . LEU A 1 267 ? 20.251 -10.629 -14.180 1.00 90.19 267 LEU A N 1
ATOM 2030 C CA . LEU A 1 267 ? 19.141 -10.406 -13.257 1.00 90.19 267 LEU A CA 1
ATOM 2031 C C . LEU A 1 267 ? 17.789 -10.649 -13.934 1.00 90.19 267 LEU A C 1
ATOM 2033 O O . LEU A 1 267 ? 16.975 -11.380 -13.381 1.00 90.19 267 LEU A O 1
ATOM 2037 N N . ILE A 1 268 ? 17.542 -10.084 -15.119 1.00 91.50 268 ILE A N 1
ATOM 2038 C CA . ILE A 1 268 ? 16.256 -10.228 -15.826 1.00 91.50 268 ILE A CA 1
ATOM 2039 C C . ILE A 1 268 ? 15.897 -11.709 -16.015 1.00 91.50 268 ILE A C 1
ATOM 2041 O O . ILE A 1 268 ? 14.790 -12.115 -15.665 1.00 91.50 268 ILE A O 1
ATOM 2045 N N . LYS A 1 269 ? 16.853 -12.542 -16.446 1.00 94.12 269 LYS A N 1
ATOM 2046 C CA . LYS A 1 269 ? 16.651 -13.997 -16.588 1.00 94.12 269 LYS A CA 1
ATOM 2047 C C . LYS A 1 269 ? 16.294 -14.674 -15.266 1.00 94.12 269 LYS A C 1
ATOM 2049 O O . LYS A 1 269 ? 15.460 -15.572 -15.222 1.00 94.12 269 LYS A O 1
ATOM 2054 N N . GLU A 1 270 ? 16.923 -14.266 -14.169 1.00 95.88 270 GLU A N 1
ATOM 2055 C CA . GLU A 1 270 ? 16.585 -14.796 -12.846 1.00 95.88 270 GLU A CA 1
ATOM 2056 C C . GLU A 1 270 ? 15.180 -14.363 -12.412 1.00 95.88 270 GLU A C 1
ATOM 2058 O O . GLU A 1 270 ? 14.446 -15.167 -11.842 1.00 95.88 270 GLU A O 1
ATOM 2063 N N . LEU A 1 271 ? 14.782 -13.119 -12.695 1.00 95.62 271 LEU A N 1
ATOM 2064 C CA . LEU A 1 271 ? 13.440 -12.620 -12.391 1.00 95.62 271 LEU A CA 1
ATOM 2065 C C . LEU A 1 271 ? 12.365 -13.350 -13.201 1.00 95.62 271 LEU A C 1
ATOM 2067 O O . LEU A 1 271 ? 11.318 -13.661 -12.641 1.00 95.62 271 LEU A O 1
ATOM 2071 N N . GLU A 1 272 ? 12.626 -13.682 -14.468 1.00 95.94 272 GLU A N 1
ATOM 2072 C CA . GLU A 1 272 ? 11.748 -14.531 -15.284 1.00 95.94 272 GLU A CA 1
ATOM 2073 C C . GLU A 1 272 ? 11.539 -15.904 -14.635 1.00 95.94 272 GLU A C 1
ATOM 2075 O O . GLU A 1 272 ? 10.401 -16.357 -14.492 1.00 95.94 272 GLU A O 1
ATOM 2080 N N . LEU A 1 273 ? 12.622 -16.546 -14.180 1.00 97.75 273 LEU A N 1
ATOM 2081 C CA . LEU A 1 273 ? 12.559 -17.843 -13.499 1.00 97.75 273 LEU A CA 1
ATOM 2082 C C . LEU A 1 273 ? 11.797 -17.760 -12.170 1.00 97.75 273 LEU A C 1
ATOM 2084 O O . LEU A 1 273 ? 10.989 -18.638 -11.868 1.00 97.75 273 LEU A O 1
ATOM 2088 N N . ILE A 1 274 ? 12.029 -16.709 -11.380 1.00 98.06 274 ILE A N 1
ATOM 2089 C CA . ILE A 1 274 ? 11.336 -16.494 -10.103 1.00 98.06 274 ILE A CA 1
ATOM 2090 C C . ILE A 1 274 ? 9.848 -16.221 -10.339 1.00 98.06 274 ILE A C 1
ATOM 2092 O O . ILE A 1 274 ? 9.012 -16.829 -9.671 1.00 98.06 274 ILE A O 1
ATOM 2096 N N . ALA A 1 275 ? 9.506 -15.346 -11.290 1.00 97.19 275 ALA A N 1
ATOM 2097 C CA . ALA A 1 275 ? 8.122 -15.049 -11.648 1.00 97.19 275 ALA A CA 1
ATOM 2098 C C . ALA A 1 275 ? 7.396 -16.328 -12.085 1.00 97.19 275 ALA A C 1
ATOM 2100 O O . ALA A 1 275 ? 6.313 -16.623 -11.574 1.00 97.19 275 ALA A O 1
ATOM 2101 N N . LEU A 1 276 ? 8.030 -17.136 -12.939 1.00 97.31 276 LEU A N 1
ATOM 2102 C CA . LEU A 1 276 ? 7.486 -18.416 -13.385 1.00 97.31 276 LEU A CA 1
ATOM 2103 C C . LEU A 1 276 ? 7.255 -19.380 -12.214 1.00 97.31 276 LEU A C 1
ATOM 2105 O O . LEU A 1 276 ? 6.203 -20.017 -12.145 1.00 97.31 276 LEU A O 1
ATOM 2109 N N . ALA A 1 277 ? 8.193 -19.453 -11.263 1.00 97.56 277 ALA A N 1
ATOM 2110 C CA . ALA A 1 277 ? 8.080 -20.311 -10.082 1.00 97.56 277 ALA A CA 1
ATOM 2111 C C . ALA A 1 277 ? 6.880 -19.957 -9.184 1.00 97.56 277 ALA A C 1
ATOM 2113 O O . ALA A 1 277 ? 6.352 -20.837 -8.503 1.00 97.56 277 ALA A O 1
ATOM 2114 N N . ILE A 1 278 ? 6.417 -18.703 -9.210 1.00 96.00 278 ILE A N 1
ATOM 2115 C CA . ILE A 1 278 ? 5.217 -18.247 -8.488 1.00 96.00 278 ILE A CA 1
ATOM 2116 C C . ILE A 1 278 ? 3.971 -18.135 -9.387 1.00 96.00 278 ILE A C 1
ATOM 2118 O O . ILE A 1 278 ? 2.978 -17.522 -8.993 1.00 96.00 278 ILE A O 1
ATOM 2122 N N . GLY A 1 279 ? 4.003 -18.720 -10.590 1.00 95.62 279 GLY A N 1
ATOM 2123 C CA . GLY A 1 279 ? 2.863 -18.763 -11.513 1.00 95.62 279 GLY A CA 1
ATOM 2124 C C . GLY A 1 279 ? 2.575 -17.442 -12.231 1.00 95.62 279 GLY A C 1
ATOM 2125 O O . GLY A 1 279 ? 1.434 -17.185 -12.615 1.00 95.62 279 GLY A O 1
ATOM 2126 N N . ARG A 1 280 ? 3.590 -16.591 -12.394 1.00 96.00 280 ARG A N 1
ATOM 2127 C CA . ARG A 1 280 ? 3.523 -15.298 -13.088 1.00 96.00 280 ARG A CA 1
ATOM 2128 C C . ARG A 1 280 ? 4.508 -15.256 -14.256 1.00 96.00 280 ARG A C 1
ATOM 2130 O O . ARG A 1 280 ? 5.359 -16.125 -14.399 1.00 96.00 280 ARG A O 1
ATOM 2137 N N . SER A 1 281 ? 4.402 -14.231 -15.091 1.00 94.81 281 SER A N 1
ATOM 2138 C CA . SER A 1 281 ? 5.399 -13.905 -16.117 1.00 94.81 281 SER A CA 1
ATOM 2139 C C . SER A 1 281 ? 6.056 -12.567 -15.797 1.00 94.81 281 SER A C 1
ATOM 2141 O O . SER A 1 281 ? 5.456 -11.728 -15.127 1.00 94.81 281 SER A O 1
ATOM 2143 N N . LEU A 1 282 ? 7.285 -12.362 -16.260 1.00 92.50 282 LEU A N 1
ATOM 2144 C CA . LEU A 1 282 ? 7.929 -11.052 -16.228 1.00 92.50 282 LEU A CA 1
ATOM 2145 C C . LEU A 1 282 ? 7.615 -10.312 -17.532 1.00 92.50 282 LEU A C 1
ATOM 2147 O O . LEU A 1 282 ? 7.615 -10.921 -18.602 1.00 92.50 282 LEU A O 1
ATOM 2151 N N . ARG A 1 283 ? 7.377 -9.007 -17.436 1.00 86.56 283 ARG A N 1
ATOM 2152 C CA . ARG A 1 283 ? 7.317 -8.100 -18.578 1.00 86.56 283 ARG A CA 1
ATOM 2153 C C . ARG A 1 283 ? 8.377 -7.024 -18.395 1.00 86.56 283 ARG A C 1
ATOM 2155 O O . ARG A 1 283 ? 8.258 -6.210 -17.480 1.00 86.56 283 ARG A O 1
ATOM 2162 N N . GLY A 1 284 ? 9.420 -7.114 -19.214 1.00 69.88 284 GLY A N 1
ATOM 2163 C CA . GLY A 1 284 ? 10.452 -6.088 -19.365 1.00 69.88 284 GLY A CA 1
ATOM 2164 C C . GLY A 1 284 ? 10.001 -4.943 -20.253 1.00 69.88 284 GLY A C 1
ATOM 2165 O O . GLY A 1 284 ? 9.037 -5.147 -21.031 1.00 69.88 284 GLY A O 1
#

Radius of gyration: 22.56 Å; Cα contacts (8 Å, |Δi|>4): 536; chains: 1; bounding box: 55×44×62 Å

Sequence (284 aa):
MVVVMQVGAPEAHVENVIQRLSAKGFDVLRTSGQQQTVLCAIGVQRDFQLRQVRILDGVAEVYRITTPYKLASRTWQKERTVVHLGNVAVGGNEVLLMDEISADMVDISESVDVESSEGEVNLYHISAGNMQNNSLLRAVGRTQTPVLLRRNSLASVQEWLVSAEVILTGGNPNVILCEGASRPFAVGEPSSFFRPVDIAIIPEVKETTHLPIVVDPTFSRGGLRHQFPVTRSAVAAGADGIWVKFSTTDSAGAVVDENHQHEISGLIKELELIALAIGRSLRG

pLDDT: mean 86.4, std 13.51, range [41.91, 98.5]

Solvent-accessible surface area (backbone atoms only — not comparable to full-atom values): 15405 Å² total; per-residue (Å²): 58,41,37,34,37,32,70,82,45,54,68,70,34,56,50,50,52,50,51,57,41,41,77,68,68,28,52,70,47,78,46,79,54,100,70,40,39,37,36,40,34,42,70,92,62,84,85,66,59,65,68,76,54,56,71,39,67,45,44,66,46,71,46,72,77,65,72,83,37,51,82,44,22,24,90,69,35,78,66,64,40,66,39,70,52,88,95,46,59,36,31,57,68,40,27,28,50,41,54,74,75,62,81,42,52,44,82,49,86,47,46,68,56,48,74,75,40,68,90,75,44,59,29,40,33,35,45,39,89,51,43,77,39,62,66,36,37,42,46,55,4,64,40,75,57,27,32,39,46,24,47,34,92,85,57,53,73,66,60,47,39,38,36,49,23,44,17,43,72,42,66,16,82,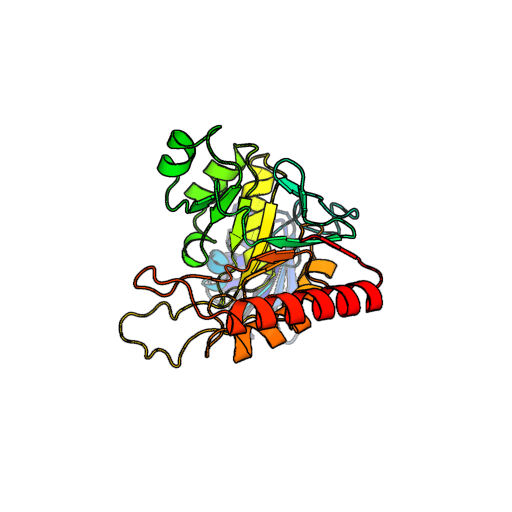36,53,34,38,29,47,38,26,38,76,62,89,56,91,87,63,61,89,87,52,54,43,70,60,68,60,77,49,43,52,55,46,59,66,50,21,24,53,23,39,28,38,28,40,70,62,30,69,80,46,66,81,39,23,51,61,51,48,48,48,35,46,65,49,59,35,19,23,37,45,38,72,78,69,56,41,48,100,85,67,48,74,54,56,75,68,55,59,51,51,52,55,51,48,53,56,52,42,36,53,42,22,45,75,73,76,28,42,58,39,119